Protein AF-A0A158QZB9-F1 (afdb_monomer_lite)

Sequence (351 aa):
MTVSYNLDISSVSVFVFMKLLFRWRGSIWKLIMNELLVWLCGYYVFGFYTVAVARNIREIRELPSFDSSLRSVDTGVTRVRMTVSYNSAVSSVSTFTFFRLLLRWRGSIWKSISGELLLWLVCYYIVFVVYRFALSAEQQQTFEAIAHYCDGRLVYIPLTFMLGFFVSIIVDRWRDTFKNMGWIENFLQILAFRDISMRVRRRFPTMETLVVAGFLNENELKHLEDISLSYNKYWVPLQWALSICVKALEKKYFEMPYAMICVQNEIKAFRTNMAQLCNYDWVPVPIAYPQVVFLAVRAYFVICLVSRQYLLKNQVNDHSDVSSLLIRYLFICHLFLYLMGTMIDLYIWRC

pLDDT: mean 71.07, std 19.77, range [26.53, 93.38]

Organism: Nippostrongylus brasiliensis (NCBI:txid27835)

Secondary structure (DSSP, 8-state):
----TTSSTT---HHHHHHHHT-STT-HHHHHHHHHHHHHHHHHHHHHHHHHHHHHHHHGGGPPPPP---------------S---HHHHSS--HHHHHHHHT--TT-HHHHHHHHHHHHHHHHHHHHHIIIIIS-HHHHHHHHHHHHHHHHHHTT--HHHHHHHHHHHHHHHHHHHHHHS----SHHHHHHHHHH-HHHHHHS-SHHHHHHTTSS-HHHHHHHHHS--SS--TTHHHHHHHHHHHHHHHTT-SSSHHHHHHHHHHHHHHHHHHHHHHHHHHSPSPTHHHHHHHHHHHHHHHHHHHHTS--GGGGGS-S-HHHHHHHHHHHHHHHHHHHHHHHHHHHGGG-

Foldseek 3Di:
DDDDPPPPVPDPDPVVVVVVQPDPVPHPVVVVVVVVVCVVVVVVVVVVVVVVVVVVVVVVVDDDDDDDDDDDPPPVPPPPPPDDDCCVLVVDPDPVSVVVVQPDDPLHLCVQCVVVVVVLVVLLVVLQCCLPPVDDPVRNVVLQVLLQVLVVCLVVLPLVVLLVVVLVVLVVLVVLLVVLLDPDPAVLSLLLCCVQPPVSCVCCVDPVSCCVVVRAPPVRVVVQVVPPDPDRPSCVVLVVVLVVLVVCVVVVVDVDPVVSVVVNVVSVSNVVSSVVNVVCRVDDDPPVSLVVSVVSVVVSSVSCSRNLHDGPVVVVPDPPVPVVVVVSVVVVVVVSSVSVSSVRSSVSVVD

Radius of gyration: 30.56 Å; chains: 1; bounding box: 68×67×78 Å

Structure (mmCIF, N/CA/C/O backbone):
data_AF-A0A158QZB9-F1
#
_entry.id   AF-A0A158QZB9-F1
#
loop_
_atom_site.group_PDB
_atom_site.id
_atom_site.type_symbol
_atom_site.label_atom_id
_atom_site.label_alt_id
_atom_site.label_comp_id
_atom_site.label_asym_id
_atom_site.label_entity_id
_atom_site.label_seq_id
_atom_site.pdbx_PDB_ins_code
_atom_site.Cartn_x
_atom_site.Cartn_y
_atom_site.Cartn_z
_atom_site.occupancy
_atom_site.B_iso_or_equiv
_atom_site.auth_seq_id
_atom_site.auth_comp_id
_atom_site.auth_asym_id
_atom_site.auth_atom_id
_atom_site.pdbx_PDB_model_num
ATOM 1 N N . MET A 1 1 ? -24.264 46.430 -1.327 1.00 32.75 1 MET A N 1
ATOM 2 C CA . MET A 1 1 ? -23.717 47.030 -0.091 1.00 32.75 1 MET A CA 1
ATOM 3 C C . MET A 1 1 ? -22.922 45.972 0.652 1.00 32.75 1 MET A C 1
ATOM 5 O O . MET A 1 1 ? -23.489 45.159 1.369 1.00 32.75 1 MET A O 1
ATOM 9 N N . THR A 1 2 ? -21.621 45.922 0.402 1.00 26.53 2 THR A N 1
ATOM 10 C CA . THR A 1 2 ? -20.664 45.093 1.138 1.00 26.53 2 THR A CA 1
ATOM 11 C C . THR A 1 2 ? -20.360 45.775 2.467 1.00 26.53 2 THR A C 1
ATOM 13 O O . THR A 1 2 ? -19.762 46.846 2.488 1.00 26.53 2 THR A O 1
ATOM 16 N N . VAL A 1 3 ? -20.825 45.185 3.567 1.00 35.44 3 VAL A N 1
ATOM 17 C CA . VAL A 1 3 ? -20.477 45.620 4.924 1.00 35.44 3 VAL A CA 1
ATOM 18 C C . VAL A 1 3 ? -19.061 45.123 5.215 1.00 35.44 3 VAL A C 1
ATOM 20 O O . VAL A 1 3 ? -18.806 43.920 5.187 1.00 35.44 3 VAL A O 1
ATOM 23 N N . SER A 1 4 ? -18.130 46.052 5.424 1.00 33.94 4 SER A N 1
ATOM 24 C CA . SER A 1 4 ? -16.728 45.765 5.733 1.00 33.94 4 SER A CA 1
ATOM 25 C C . SER A 1 4 ? -16.585 45.234 7.162 1.00 33.94 4 SER A C 1
ATOM 27 O O . SER A 1 4 ? -16.796 45.966 8.121 1.00 33.94 4 SER A O 1
ATOM 29 N N . TYR A 1 5 ? -16.171 43.972 7.300 1.00 42.94 5 TYR A N 1
ATOM 30 C CA . TYR A 1 5 ? -15.929 43.272 8.575 1.00 42.94 5 TYR A CA 1
ATOM 31 C C . TYR A 1 5 ? -14.591 43.628 9.250 1.00 42.94 5 TYR A C 1
ATOM 33 O O . TYR A 1 5 ? -14.221 43.033 10.258 1.00 42.94 5 TYR A O 1
ATOM 41 N N . ASN A 1 6 ? -13.838 44.581 8.699 1.00 38.84 6 ASN A N 1
ATOM 42 C CA . ASN A 1 6 ? -12.433 44.770 9.064 1.00 38.84 6 ASN A CA 1
ATOM 43 C C . ASN A 1 6 ? -12.194 45.551 10.365 1.00 38.84 6 ASN A C 1
ATOM 45 O O . ASN A 1 6 ? -11.062 45.563 10.835 1.00 38.84 6 ASN A O 1
ATOM 49 N N . LEU A 1 7 ? -13.208 46.186 10.964 1.00 44.66 7 LEU A N 1
ATOM 50 C CA . LEU A 1 7 ? -12.998 47.057 12.132 1.00 44.66 7 LEU A CA 1
ATOM 51 C C . LEU A 1 7 ? -13.301 46.406 13.493 1.00 44.66 7 LEU A C 1
ATOM 53 O O . LEU A 1 7 ? -12.708 46.822 14.484 1.00 44.66 7 LEU A O 1
ATOM 57 N N . ASP A 1 8 ? -14.091 45.328 13.544 1.00 39.41 8 ASP A N 1
ATOM 58 C CA . ASP A 1 8 ? -14.476 44.682 14.816 1.00 39.41 8 ASP A CA 1
ATOM 59 C C . ASP A 1 8 ? -13.587 43.487 15.218 1.00 39.41 8 ASP A C 1
ATOM 61 O O . ASP A 1 8 ? -13.701 42.973 16.330 1.00 39.41 8 ASP A O 1
ATOM 65 N N . ILE A 1 9 ? -12.660 43.053 14.354 1.00 46.03 9 ILE A N 1
ATOM 66 C CA . ILE A 1 9 ? -11.734 41.932 14.635 1.00 46.03 9 ILE A CA 1
ATOM 67 C C . ILE A 1 9 ? -10.539 42.377 15.508 1.00 46.03 9 ILE A C 1
ATOM 69 O O . ILE A 1 9 ? -9.770 41.551 15.992 1.00 46.03 9 ILE A O 1
ATOM 73 N N . SER A 1 10 ? -10.392 43.677 15.781 1.00 42.94 10 SER A N 1
ATOM 74 C CA . SER A 1 10 ? -9.252 44.207 16.543 1.00 42.94 10 SER A CA 1
ATOM 75 C C . SER A 1 10 ? -9.351 44.009 18.062 1.00 42.94 10 SER A C 1
ATOM 77 O O . SER A 1 10 ? -8.343 44.156 18.752 1.00 42.94 10 SER A O 1
ATOM 79 N N . SER A 1 11 ? -10.515 43.623 18.602 1.00 42.59 11 SER A N 1
ATOM 80 C CA . SER A 1 11 ? -10.659 43.315 20.031 1.00 42.59 11 SER A CA 1
ATOM 81 C C . SER A 1 11 ? -10.846 41.812 20.252 1.00 42.59 11 SER A C 1
ATOM 83 O O . SER A 1 11 ? -11.927 41.248 20.085 1.00 42.59 11 SER A O 1
ATOM 85 N N . VAL A 1 12 ? -9.754 41.137 20.621 1.00 48.28 12 VAL A N 1
ATOM 86 C CA . VAL A 1 12 ? -9.730 39.714 20.993 1.00 48.28 12 VAL A CA 1
ATOM 87 C C . VAL A 1 12 ? -10.430 39.545 22.345 1.00 48.28 12 VAL A C 1
ATOM 89 O O . VAL A 1 12 ? -9.805 39.452 23.397 1.00 48.28 12 VAL A O 1
ATOM 92 N N . SER A 1 13 ? -11.759 39.552 22.325 1.00 49.41 13 SER A N 1
ATOM 93 C CA . SER A 1 13 ? -12.608 39.293 23.484 1.00 49.41 13 SER A CA 1
ATOM 94 C C . SER A 1 13 ? -13.512 38.099 23.188 1.00 49.41 13 SER A C 1
ATOM 96 O O . SER A 1 13 ? -14.351 38.135 22.285 1.00 49.41 13 SER A O 1
ATOM 98 N N . VAL A 1 14 ? -13.364 37.035 23.985 1.00 51.38 14 VAL A N 1
ATOM 99 C CA . VAL A 1 14 ? -14.163 35.791 23.922 1.00 51.38 14 VAL A CA 1
ATOM 100 C C . VAL A 1 14 ? -15.672 36.080 23.983 1.00 51.38 14 VAL A C 1
ATOM 102 O O . VAL A 1 14 ? -16.481 35.365 23.388 1.00 51.38 14 VAL A O 1
ATOM 105 N N . PHE A 1 15 ? -16.059 37.184 24.627 1.00 55.50 15 PHE A N 1
ATOM 106 C CA . PHE A 1 15 ? -17.448 37.622 24.732 1.00 55.50 15 PHE A CA 1
ATOM 107 C C . PHE A 1 15 ? -18.056 38.072 23.394 1.00 55.50 15 PHE A C 1
ATOM 109 O O . PHE A 1 15 ? -19.250 37.866 23.180 1.00 55.50 15 PHE A O 1
ATOM 116 N N . VAL A 1 16 ? -17.268 38.629 22.467 1.00 56.50 16 VAL A N 1
ATOM 117 C CA . VAL A 1 16 ? -17.756 39.048 21.136 1.00 56.50 16 VAL A CA 1
ATOM 118 C C . VAL A 1 16 ? -18.017 37.826 20.246 1.00 56.50 16 VAL A C 1
ATOM 120 O O . VAL A 1 16 ? -19.038 37.766 19.558 1.00 56.50 16 VAL A O 1
ATOM 123 N N . PHE A 1 17 ? -17.165 36.800 20.343 1.00 49.84 17 PHE A N 1
ATOM 124 C CA . PHE A 1 17 ? -17.326 35.524 19.636 1.00 49.84 17 PHE A CA 1
ATOM 125 C C . PHE A 1 17 ? -18.563 34.739 20.116 1.00 49.84 17 PHE A C 1
ATOM 127 O O . PHE A 1 17 ? -19.355 34.256 19.304 1.00 49.84 17 PHE A O 1
ATOM 134 N N . MET A 1 18 ? -18.802 34.699 21.432 1.00 51.12 18 MET A N 1
ATOM 135 C CA . MET A 1 18 ? -20.011 34.107 22.029 1.00 51.12 18 MET A CA 1
ATOM 136 C C . MET A 1 18 ? -21.302 34.826 21.596 1.00 51.12 18 MET A C 1
ATOM 138 O O . MET A 1 18 ? -22.311 34.181 21.305 1.00 51.12 18 MET A O 1
ATOM 142 N N . LYS A 1 19 ? -21.271 36.159 21.474 1.00 50.62 19 LYS A N 1
ATOM 143 C CA . LYS A 1 19 ? -22.426 36.969 21.040 1.00 50.62 19 LYS A CA 1
ATOM 144 C C . LYS A 1 19 ? -22.770 36.773 19.555 1.00 50.62 19 LYS A C 1
ATOM 146 O O . LYS A 1 19 ? -23.936 36.901 19.177 1.00 50.62 19 LYS A O 1
ATOM 151 N N . LEU A 1 20 ? -21.779 36.435 18.724 1.00 49.44 20 LEU A N 1
ATOM 152 C CA . LEU A 1 20 ? -21.955 36.062 17.313 1.00 49.44 20 LEU A CA 1
ATOM 153 C C . LEU A 1 20 ? -22.586 34.668 17.152 1.00 49.44 20 LEU A C 1
ATOM 155 O O . LEU A 1 20 ? -23.459 34.496 16.303 1.00 49.44 20 LEU A O 1
ATOM 159 N N . LEU A 1 21 ? -22.217 33.704 18.003 1.00 47.12 21 LEU A N 1
ATOM 160 C CA . LEU A 1 21 ? -22.767 32.338 18.002 1.00 47.12 21 LEU A CA 1
ATOM 161 C C . LEU A 1 21 ? -24.255 32.269 18.404 1.00 47.12 21 LEU A C 1
ATOM 163 O O . LEU A 1 21 ? -24.983 31.411 17.903 1.00 47.12 21 LEU A O 1
ATOM 167 N N . PHE A 1 22 ? -24.731 33.191 19.250 1.00 44.66 22 PHE A N 1
ATOM 168 C CA . PHE A 1 22 ? -26.105 33.199 19.781 1.00 44.66 22 PHE A CA 1
ATOM 169 C C . PHE A 1 22 ? -27.103 34.121 19.047 1.00 44.66 22 PHE A C 1
ATOM 171 O O . PHE A 1 22 ? -28.251 34.262 19.475 1.00 44.66 22 PHE A O 1
ATOM 178 N N . ARG A 1 23 ? -26.732 34.750 17.921 1.00 46.78 23 ARG A N 1
ATOM 179 C CA . ARG A 1 23 ? -27.631 35.672 17.197 1.00 46.78 23 ARG A CA 1
ATOM 180 C C . ARG A 1 23 ? -28.598 34.900 16.274 1.00 46.78 23 ARG A C 1
ATOM 182 O O . ARG A 1 23 ? -28.206 34.350 15.250 1.00 46.78 23 ARG A O 1
ATOM 189 N N . TRP A 1 24 ? -29.884 34.853 16.644 1.00 45.06 24 TRP A N 1
ATOM 190 C CA . TRP A 1 24 ? -30.902 33.955 16.054 1.00 45.06 24 TRP A CA 1
ATOM 191 C C . TRP A 1 24 ? -31.369 34.319 14.625 1.00 45.06 24 TRP A C 1
ATOM 193 O O . TRP A 1 24 ? -31.834 33.457 13.879 1.00 45.06 24 TRP A O 1
ATOM 203 N N . ARG A 1 25 ? -31.202 35.571 14.173 1.00 35.00 25 ARG A N 1
ATOM 204 C CA . ARG A 1 25 ? -31.462 35.955 12.770 1.00 35.00 25 ARG A CA 1
ATOM 205 C C . ARG A 1 25 ? -30.203 35.741 11.924 1.00 35.00 25 ARG A C 1
ATOM 207 O O . ARG A 1 25 ? -29.329 36.598 11.902 1.00 35.00 25 ARG A O 1
ATOM 214 N N . GLY A 1 26 ? -30.147 34.594 11.242 1.00 48.22 26 GLY A N 1
ATOM 215 C CA . GLY A 1 26 ? -29.021 34.171 10.391 1.00 48.22 26 GLY A CA 1
ATOM 216 C C . GLY A 1 26 ? -28.154 33.052 10.984 1.00 48.22 26 GLY A C 1
ATOM 217 O O . GLY A 1 26 ? -27.012 32.883 10.578 1.00 48.22 26 GLY A O 1
ATOM 218 N N . SER A 1 27 ? -28.677 32.309 11.963 1.00 42.25 27 SER A N 1
ATOM 219 C CA . SER A 1 27 ? -27.910 31.327 12.730 1.00 42.25 27 SER A CA 1
ATOM 220 C C . SER A 1 27 ? -27.568 30.048 11.945 1.00 42.25 27 SER A C 1
ATOM 222 O O . SER A 1 27 ? -28.441 29.431 11.330 1.00 42.25 27 SER A O 1
ATOM 224 N N . ILE A 1 28 ? -26.309 29.608 12.074 1.00 46.38 28 ILE A N 1
ATOM 225 C CA . ILE A 1 28 ? -25.751 28.306 11.651 1.00 46.38 28 ILE A CA 1
ATOM 226 C C . ILE A 1 28 ? -26.637 27.117 12.067 1.00 46.38 28 ILE A C 1
ATOM 228 O O . ILE A 1 28 ? -26.731 26.130 11.340 1.00 46.38 28 ILE A O 1
ATOM 232 N N . TRP A 1 29 ? -27.368 27.235 13.179 1.00 45.44 29 TRP A N 1
ATOM 233 C CA . TRP A 1 29 ? -28.291 26.205 13.659 1.00 45.44 29 TRP A CA 1
ATOM 234 C C . TRP A 1 29 ? -29.454 25.925 12.699 1.00 45.44 29 TRP A C 1
ATOM 236 O O . TRP A 1 29 ? -29.907 24.787 12.606 1.00 45.44 29 TRP A O 1
ATOM 246 N N . LYS A 1 30 ? -29.901 26.919 11.920 1.00 44.47 30 LYS A N 1
ATOM 247 C CA . LYS A 1 30 ? -30.947 26.721 10.902 1.00 44.47 30 LYS A CA 1
ATOM 248 C C . LYS A 1 30 ? -30.431 25.921 9.698 1.00 44.47 30 LYS A C 1
ATOM 250 O O . LYS A 1 30 ? -31.203 25.208 9.065 1.00 44.47 30 LYS A O 1
ATOM 255 N N . LEU A 1 31 ? -29.129 26.015 9.414 1.00 47.94 31 LEU A N 1
ATOM 256 C CA . LEU A 1 31 ? -28.455 25.234 8.377 1.00 47.94 31 LEU A CA 1
ATOM 257 C C . LEU A 1 31 ? -28.255 23.784 8.845 1.00 47.94 31 LEU A C 1
ATOM 259 O O . LEU A 1 31 ? -28.630 22.859 8.138 1.00 47.94 31 LEU A O 1
ATOM 263 N N . ILE A 1 32 ? -27.771 23.593 10.077 1.00 51.94 32 ILE A N 1
ATOM 264 C CA . ILE A 1 32 ? -27.539 22.264 10.669 1.00 51.94 32 ILE A CA 1
ATOM 265 C C . ILE A 1 32 ? -28.849 21.477 10.820 1.00 51.94 32 ILE A C 1
ATOM 267 O O . ILE A 1 32 ? -28.885 20.290 10.512 1.00 51.94 32 ILE A O 1
ATOM 271 N N . MET A 1 33 ? -29.943 22.126 11.235 1.00 52.78 33 MET A N 1
ATOM 272 C CA . MET A 1 33 ? -31.240 21.452 11.379 1.00 52.78 33 MET A CA 1
ATOM 273 C C . MET A 1 33 ? -31.854 21.045 10.034 1.00 52.78 33 MET A C 1
ATOM 275 O O . MET A 1 33 ? -32.453 19.976 9.949 1.00 52.78 33 MET A O 1
ATOM 279 N N . ASN A 1 34 ? -31.667 21.840 8.975 1.00 46.28 34 ASN A N 1
ATOM 280 C CA . ASN A 1 34 ? -32.095 21.455 7.627 1.00 46.28 34 ASN A CA 1
ATOM 281 C C . ASN A 1 34 ? -31.235 20.312 7.058 1.00 46.28 34 ASN A C 1
ATOM 283 O O . ASN A 1 34 ? -31.773 19.405 6.429 1.00 46.28 34 ASN A O 1
ATOM 287 N N . GLU A 1 35 ? -29.927 20.307 7.322 1.00 52.56 35 GLU A N 1
ATOM 288 C CA . GLU A 1 35 ? -28.999 19.243 6.903 1.00 52.56 35 GLU A CA 1
ATOM 289 C C . GLU A 1 35 ? -29.297 17.903 7.603 1.00 52.56 35 GLU A C 1
ATOM 291 O O . GLU A 1 35 ? -29.266 16.852 6.966 1.00 52.56 35 GLU A O 1
ATOM 296 N N . LEU A 1 36 ? -29.672 17.922 8.888 1.00 52.31 36 LEU A N 1
ATOM 297 C CA . LEU A 1 36 ? -30.006 16.712 9.654 1.00 52.31 36 LEU A CA 1
ATOM 298 C C . LEU A 1 36 ? -31.322 16.066 9.178 1.00 52.31 36 LEU A C 1
ATOM 300 O O . LEU A 1 36 ? -31.450 14.842 9.140 1.00 52.31 36 LEU A O 1
ATOM 304 N N . LEU A 1 37 ? -32.274 16.895 8.744 1.00 51.25 37 LEU A N 1
ATOM 305 C CA . LEU A 1 37 ? -33.551 16.466 8.168 1.00 51.25 37 LEU A CA 1
ATOM 306 C C . LEU A 1 37 ? -33.367 15.890 6.754 1.00 51.25 37 LEU A C 1
ATOM 308 O O . LEU A 1 37 ? -33.941 14.850 6.435 1.00 51.25 37 LEU A O 1
ATOM 312 N N . VAL A 1 38 ? -32.490 16.491 5.939 1.00 56.38 38 VAL A N 1
ATOM 313 C CA . VAL A 1 38 ? -32.072 15.938 4.636 1.00 56.38 38 VAL A CA 1
ATOM 314 C C . VAL A 1 38 ? -31.342 14.604 4.810 1.00 56.38 38 VAL A C 1
ATOM 316 O O . VAL A 1 38 ? -31.539 13.700 4.000 1.00 56.38 38 VAL A O 1
ATOM 319 N N . TRP A 1 39 ? -30.562 14.433 5.880 1.00 47.03 39 TRP A N 1
ATOM 320 C CA . TRP A 1 39 ? -29.879 13.172 6.182 1.00 47.03 39 TRP A CA 1
ATOM 321 C C . TRP A 1 39 ? -30.859 12.045 6.548 1.00 47.03 39 TRP A C 1
ATOM 323 O O . TRP A 1 39 ? -30.747 10.934 6.028 1.00 47.03 39 TRP A O 1
ATOM 333 N N . LEU A 1 40 ? -31.870 12.339 7.374 1.00 47.66 40 LEU A N 1
ATOM 334 C CA . LEU A 1 40 ? -32.916 11.377 7.752 1.00 47.66 40 LEU A CA 1
ATOM 335 C C . LEU A 1 40 ? -33.829 11.011 6.569 1.00 47.66 40 LEU A C 1
ATOM 337 O O . LEU A 1 40 ? -34.112 9.832 6.349 1.00 47.66 40 LEU A O 1
ATOM 341 N N . CYS A 1 41 ? -34.235 11.994 5.761 1.00 49.28 41 CYS A N 1
ATOM 342 C CA . CYS A 1 41 ? -35.022 11.752 4.550 1.00 49.28 41 CYS A CA 1
ATOM 343 C C . CYS A 1 41 ? -34.199 11.039 3.463 1.00 49.28 41 CYS A C 1
ATOM 345 O O . CYS A 1 41 ? -34.708 10.143 2.791 1.00 49.28 41 CYS A O 1
ATOM 347 N N . GLY A 1 42 ? -32.917 11.381 3.319 1.00 51.38 42 GLY A N 1
ATOM 348 C CA . GLY A 1 42 ? -31.998 10.764 2.366 1.00 51.38 42 GLY A CA 1
ATOM 349 C C . GLY A 1 42 ? -31.746 9.289 2.662 1.00 51.38 42 GLY A C 1
ATOM 350 O O . GLY A 1 42 ? -31.750 8.484 1.736 1.00 51.38 42 GLY A O 1
ATOM 351 N N . TYR A 1 43 ? -31.615 8.908 3.935 1.00 54.00 43 TYR A N 1
ATOM 352 C CA . TYR A 1 43 ? -31.448 7.506 4.334 1.00 54.00 43 TYR A CA 1
ATOM 353 C C . TYR A 1 43 ? -32.677 6.651 3.971 1.00 54.00 43 TYR A C 1
ATOM 355 O O . TYR A 1 43 ? -32.540 5.554 3.425 1.00 54.00 43 TYR A O 1
ATOM 363 N N . TYR A 1 44 ? -33.883 7.194 4.174 1.00 48.06 44 TYR A N 1
ATOM 364 C CA . TYR A 1 44 ? -35.142 6.540 3.794 1.00 48.06 44 TYR A CA 1
ATOM 365 C C . TYR A 1 44 ? -35.317 6.429 2.267 1.00 48.06 44 TYR A C 1
ATOM 367 O O . TYR A 1 44 ? -35.749 5.393 1.759 1.00 48.06 44 TYR A O 1
ATOM 375 N N . VAL A 1 45 ? -34.922 7.461 1.513 1.00 50.41 45 VAL A N 1
ATOM 376 C CA . VAL A 1 45 ? -34.993 7.475 0.039 1.00 50.41 45 VAL A CA 1
ATOM 377 C C . VAL A 1 45 ? -33.925 6.569 -0.595 1.00 50.41 45 VAL A C 1
ATOM 379 O O . VAL A 1 45 ? -34.202 5.905 -1.595 1.00 50.41 45 VAL A O 1
ATOM 382 N N . PHE A 1 46 ? -32.731 6.463 -0.003 1.00 44.72 46 PHE A N 1
ATOM 383 C CA . PHE A 1 46 ? -31.651 5.590 -0.486 1.00 44.72 46 PHE A CA 1
ATOM 384 C C . PHE A 1 46 ? -31.966 4.099 -0.264 1.00 44.72 46 PHE A C 1
ATOM 386 O O . PHE A 1 46 ? -31.647 3.261 -1.115 1.00 44.72 46 PHE A O 1
ATOM 393 N N . GLY A 1 47 ? -32.677 3.768 0.820 1.00 48.94 47 GLY A N 1
ATOM 394 C CA . GLY A 1 47 ? -33.237 2.430 1.038 1.00 48.94 47 GLY A CA 1
ATOM 395 C C . GLY A 1 47 ? -34.244 2.018 -0.045 1.00 48.94 47 GLY A C 1
ATOM 396 O O . GLY A 1 47 ? -34.227 0.881 -0.506 1.00 48.94 47 GLY A O 1
ATOM 397 N N . PHE A 1 48 ? -35.061 2.953 -0.539 1.00 45.38 48 PHE A N 1
ATOM 398 C CA . PHE A 1 48 ? -36.015 2.682 -1.622 1.00 45.38 48 PHE A CA 1
ATOM 399 C C . PHE A 1 48 ? -35.352 2.635 -3.011 1.00 45.38 48 PHE A C 1
ATOM 401 O O . PHE A 1 48 ? -35.687 1.779 -3.833 1.00 45.38 48 PHE A O 1
ATOM 408 N N . TYR A 1 49 ? -34.370 3.505 -3.273 1.00 42.84 49 TYR A N 1
ATOM 409 C CA . TYR A 1 49 ? -33.653 3.547 -4.555 1.00 42.84 49 TYR A CA 1
ATOM 410 C C . TYR A 1 49 ? -3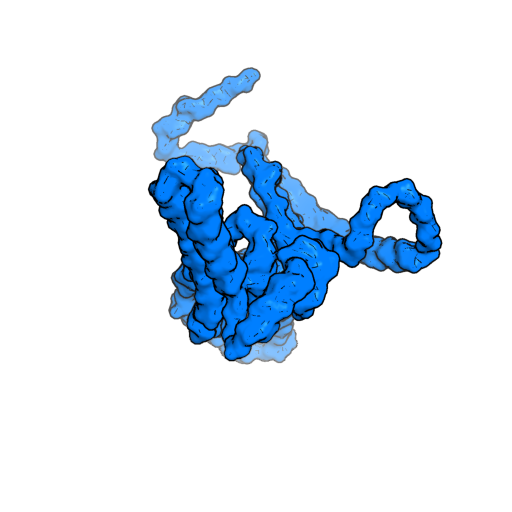2.788 2.307 -4.800 1.00 42.84 49 TYR A C 1
ATOM 412 O O . TYR A 1 49 ? -32.699 1.831 -5.931 1.00 42.84 49 TYR A O 1
ATOM 420 N N . THR A 1 50 ? -32.179 1.742 -3.757 1.00 49.16 50 THR A N 1
ATOM 421 C CA . THR A 1 50 ? -31.381 0.509 -3.877 1.00 49.16 50 THR A CA 1
ATOM 422 C C . THR A 1 50 ? -32.246 -0.707 -4.230 1.00 49.16 50 THR A C 1
ATOM 424 O O . THR A 1 50 ? -31.837 -1.523 -5.058 1.00 49.16 50 THR A O 1
ATOM 427 N N . VAL A 1 51 ? -33.476 -0.784 -3.709 1.00 49.19 51 VAL A N 1
ATOM 428 C CA . VAL A 1 51 ? -34.453 -1.831 -4.063 1.00 49.19 51 VAL A CA 1
ATOM 429 C C . VAL A 1 51 ? -35.035 -1.620 -5.471 1.00 49.19 51 VAL A C 1
ATOM 431 O O . VAL A 1 51 ? -35.203 -2.586 -6.217 1.00 49.19 51 VAL A O 1
ATOM 434 N N . ALA A 1 52 ? -35.281 -0.372 -5.885 1.00 42.00 52 ALA A N 1
ATOM 435 C CA . ALA A 1 52 ? -35.790 -0.049 -7.223 1.00 42.00 52 ALA A CA 1
ATOM 436 C C . ALA A 1 52 ? -34.753 -0.296 -8.340 1.00 42.00 52 ALA A C 1
ATOM 438 O O . ALA A 1 52 ? -35.080 -0.867 -9.381 1.00 42.00 52 ALA A O 1
ATOM 439 N N . VAL A 1 53 ? -33.482 0.051 -8.109 1.00 45.34 53 VAL A N 1
ATOM 440 C CA . VAL A 1 53 ? -32.385 -0.197 -9.064 1.00 45.34 53 VAL A CA 1
ATOM 441 C C . VAL A 1 53 ? -32.094 -1.697 -9.202 1.00 45.34 53 VAL A C 1
ATOM 443 O O . VAL A 1 53 ? -31.833 -2.168 -10.308 1.00 45.34 53 VAL A O 1
ATOM 446 N N . ALA A 1 54 ? -32.221 -2.477 -8.122 1.00 48.19 54 ALA A N 1
ATOM 447 C CA . ALA A 1 54 ? -32.108 -3.937 -8.185 1.00 48.19 54 ALA A CA 1
ATOM 448 C C . ALA A 1 54 ? -33.220 -4.592 -9.033 1.00 48.19 54 ALA A C 1
ATOM 450 O O . ALA A 1 54 ? -32.984 -5.630 -9.653 1.00 48.19 54 ALA A O 1
ATOM 451 N N . ARG A 1 55 ? -34.410 -3.973 -9.102 1.00 38.53 55 ARG A N 1
ATOM 452 C CA . ARG A 1 55 ? -35.516 -4.401 -9.975 1.00 38.53 55 ARG A CA 1
ATOM 453 C C . ARG A 1 55 ? -35.265 -4.044 -11.447 1.00 38.53 55 ARG A C 1
ATOM 455 O O . ARG A 1 55 ? -35.361 -4.933 -12.287 1.00 38.53 55 ARG A O 1
ATOM 462 N N . ASN A 1 56 ? -34.826 -2.818 -11.747 1.00 39.47 56 ASN A N 1
ATOM 463 C CA . ASN A 1 56 ? -34.524 -2.384 -13.125 1.00 39.47 56 ASN A CA 1
ATOM 464 C C . ASN A 1 56 ? -33.348 -3.138 -13.773 1.00 39.47 56 ASN A C 1
ATOM 466 O O . ASN A 1 56 ? -33.324 -3.326 -14.985 1.00 39.47 56 ASN A O 1
ATOM 470 N N . ILE A 1 57 ? -32.375 -3.613 -12.988 1.00 45.19 57 ILE A N 1
ATOM 471 C CA . ILE A 1 57 ? -31.253 -4.410 -13.518 1.00 45.19 57 ILE A CA 1
ATOM 472 C C . ILE A 1 57 ? -31.707 -5.806 -13.990 1.00 45.19 57 ILE A C 1
ATOM 474 O O . ILE A 1 57 ? -31.054 -6.386 -14.857 1.00 45.19 57 ILE A O 1
ATOM 478 N N . ARG A 1 58 ? -32.828 -6.347 -13.481 1.00 41.03 58 ARG A N 1
ATOM 479 C CA . ARG A 1 58 ? -33.392 -7.607 -14.002 1.00 41.03 58 ARG A CA 1
ATOM 480 C C . ARG A 1 58 ? -34.069 -7.431 -15.362 1.00 41.03 58 ARG A C 1
ATOM 482 O O . ARG A 1 58 ? -33.936 -8.326 -16.185 1.00 41.03 58 ARG A O 1
ATOM 489 N N . GLU A 1 59 ? -34.712 -6.293 -15.624 1.00 40.22 59 GLU A N 1
ATOM 490 C CA . GLU A 1 59 ? -35.401 -6.031 -16.902 1.00 40.22 59 GLU A CA 1
ATOM 491 C C . GLU A 1 59 ? -34.437 -5.714 -18.059 1.00 40.22 59 GLU A C 1
ATOM 493 O O . GLU A 1 59 ? -34.709 -6.056 -19.205 1.00 40.22 59 GLU A O 1
ATOM 498 N N . ILE A 1 60 ? -33.253 -5.157 -17.778 1.00 41.09 60 ILE A N 1
ATOM 499 C CA . ILE A 1 60 ? -32.235 -4.866 -18.810 1.00 41.09 60 ILE A CA 1
ATOM 500 C C . ILE A 1 60 ? -31.561 -6.150 -19.347 1.00 41.09 60 ILE A C 1
ATOM 502 O O . ILE A 1 60 ? -30.880 -6.113 -20.371 1.00 41.09 60 ILE A O 1
ATOM 506 N N . ARG A 1 61 ? -31.757 -7.311 -18.703 1.00 42.03 61 ARG A N 1
ATOM 507 C CA . ARG A 1 61 ? -31.154 -8.583 -19.138 1.00 42.03 61 ARG A CA 1
ATOM 508 C C . ARG A 1 61 ? -31.861 -9.230 -20.343 1.00 42.03 61 ARG A C 1
ATOM 510 O O . ARG A 1 61 ? -31.321 -10.199 -20.866 1.00 42.03 61 ARG A O 1
ATOM 517 N N . GLU A 1 62 ? -33.007 -8.711 -20.799 1.00 39.66 62 GLU A N 1
ATOM 518 C CA . GLU A 1 62 ? -33.847 -9.382 -21.814 1.00 39.66 62 GLU A CA 1
ATOM 519 C C . GLU A 1 62 ? -34.134 -8.599 -23.116 1.00 39.66 62 GLU A C 1
ATOM 521 O O . GLU A 1 62 ? -35.025 -8.990 -23.864 1.00 39.66 62 GLU A O 1
ATOM 526 N N . LEU A 1 63 ? -33.385 -7.546 -23.472 1.00 33.97 63 LEU A N 1
ATOM 527 C CA . LEU A 1 63 ? -33.598 -6.851 -24.760 1.00 33.97 63 LEU A CA 1
ATOM 528 C C . LEU A 1 63 ? -32.553 -7.215 -25.837 1.00 33.97 63 LEU A C 1
ATOM 530 O O . LEU A 1 63 ? -31.358 -7.255 -25.535 1.00 33.97 63 LEU A O 1
ATOM 534 N N . PRO A 1 64 ? -32.978 -7.469 -27.096 1.00 35.84 64 PRO A N 1
ATOM 535 C CA . PRO A 1 64 ? -32.091 -7.903 -28.168 1.00 35.84 64 PRO A CA 1
ATOM 536 C C . PRO A 1 64 ? -31.236 -6.749 -28.714 1.00 35.84 64 PRO A C 1
ATOM 538 O O . PRO A 1 64 ? -31.654 -5.594 -28.771 1.00 35.84 64 PRO A O 1
ATOM 541 N N . SER A 1 65 ? -30.014 -7.100 -29.111 1.00 39.62 65 SER A N 1
ATOM 542 C CA . SER A 1 65 ? -28.928 -6.216 -29.541 1.00 39.62 65 SER A CA 1
ATOM 543 C C . SER A 1 65 ? -29.249 -5.412 -30.805 1.00 39.62 65 SER A C 1
ATOM 545 O O . SER A 1 65 ? -29.565 -5.997 -31.840 1.00 39.62 65 SER A O 1
ATOM 547 N N . PHE A 1 66 ? -29.072 -4.088 -30.738 1.00 29.69 66 PHE A N 1
ATOM 548 C CA . PHE A 1 66 ? -29.095 -3.193 -31.897 1.00 29.69 66 PHE A CA 1
ATOM 549 C C . PHE A 1 66 ? -27.663 -2.904 -32.371 1.00 29.69 66 PHE A C 1
ATOM 551 O O . PHE A 1 66 ? -26.817 -2.474 -31.586 1.00 29.69 66 PHE A O 1
ATOM 558 N N . ASP A 1 67 ? -27.415 -3.186 -33.649 1.00 39.91 67 ASP A N 1
ATOM 559 C CA . ASP A 1 67 ? -26.143 -3.023 -34.354 1.00 39.91 67 ASP A CA 1
ATOM 560 C C . ASP A 1 67 ? -25.933 -1.556 -34.770 1.00 39.91 67 ASP A C 1
ATOM 562 O O . ASP A 1 67 ? -26.860 -0.888 -35.234 1.00 39.91 67 ASP A O 1
ATOM 566 N N . SER A 1 68 ? -24.711 -1.043 -34.623 1.00 33.38 68 SER A N 1
ATOM 567 C CA . SER A 1 68 ? -24.327 0.239 -35.214 1.00 33.38 68 SER A CA 1
ATOM 568 C C . SER A 1 68 ? -22.838 0.255 -35.545 1.00 33.38 68 SER A C 1
ATOM 570 O O . SER A 1 68 ? -21.969 0.478 -34.700 1.00 33.38 68 SER A O 1
ATOM 572 N N . SER A 1 69 ? -22.585 0.043 -36.827 1.00 32.53 69 SER A N 1
ATOM 573 C CA . SER A 1 69 ? -21.328 0.173 -37.544 1.00 32.53 69 SER A CA 1
ATOM 574 C C . SER A 1 69 ? -20.625 1.520 -37.318 1.00 32.53 69 SER A C 1
ATOM 576 O O . SER A 1 69 ? -20.957 2.517 -37.956 1.00 32.53 69 SER A O 1
ATOM 578 N N . LEU A 1 70 ? -19.576 1.521 -36.497 1.00 35.00 70 LEU A N 1
ATOM 579 C CA . LEU A 1 70 ? -18.449 2.452 -36.582 1.00 35.00 70 LEU A CA 1
ATOM 580 C C . LEU A 1 70 ? -17.178 1.646 -36.300 1.00 35.00 70 LEU A C 1
ATOM 582 O O . LEU A 1 70 ? -16.976 1.146 -35.199 1.00 35.00 70 LEU A O 1
ATOM 586 N N . ARG A 1 71 ? -16.338 1.483 -37.329 1.00 34.78 71 ARG A N 1
ATOM 587 C CA . ARG A 1 71 ? -15.044 0.791 -37.257 1.00 34.78 71 ARG A CA 1
ATOM 588 C C . ARG A 1 71 ? -14.076 1.558 -36.346 1.00 34.78 71 ARG A C 1
ATOM 590 O O . ARG A 1 71 ? -13.225 2.300 -36.825 1.00 34.78 71 ARG A O 1
ATOM 597 N N . SER A 1 72 ? -14.165 1.343 -35.040 1.00 28.48 72 SER A N 1
ATOM 598 C CA . SER A 1 72 ? -12.977 1.244 -34.196 1.00 28.48 72 SER A CA 1
ATOM 599 C C . SER A 1 72 ? -12.551 -0.216 -34.201 1.00 28.48 72 SER A C 1
ATOM 601 O O . SER A 1 72 ? -13.386 -1.104 -34.050 1.00 28.48 72 SER A O 1
ATOM 603 N N . VAL A 1 73 ? -11.263 -0.482 -34.404 1.00 37.50 73 VAL A N 1
ATOM 604 C CA . VAL A 1 73 ? -10.696 -1.807 -34.144 1.00 37.50 73 VAL A CA 1
ATOM 605 C C . VAL A 1 73 ? -10.856 -2.064 -32.645 1.00 37.50 73 VAL A C 1
ATOM 607 O O . VAL A 1 73 ? -10.038 -1.634 -31.830 1.00 37.50 73 VAL A O 1
ATOM 610 N N . ASP A 1 74 ? -11.970 -2.698 -32.286 1.00 29.38 74 ASP A N 1
ATOM 611 C CA . ASP A 1 74 ? -12.261 -3.199 -30.952 1.00 29.38 74 ASP A CA 1
ATOM 612 C C . ASP A 1 74 ? -11.303 -4.358 -30.681 1.00 29.38 74 ASP A C 1
ATOM 614 O O . ASP A 1 74 ? -11.587 -5.533 -30.901 1.00 29.38 74 ASP A O 1
ATOM 618 N N . THR A 1 75 ? -10.123 -4.027 -30.162 1.00 37.12 75 THR A N 1
ATOM 619 C CA . THR A 1 75 ? -9.492 -4.957 -29.230 1.00 37.12 75 THR A CA 1
ATOM 620 C C . THR A 1 75 ? -10.447 -5.025 -28.044 1.00 37.12 75 THR A C 1
ATOM 622 O O . THR A 1 75 ? -10.640 -4.016 -27.369 1.00 37.12 75 THR A O 1
ATOM 625 N N . GLY A 1 76 ? -11.111 -6.170 -27.847 1.00 31.08 76 GLY A N 1
ATOM 626 C CA . GLY A 1 76 ? -12.129 -6.440 -26.817 1.00 31.08 76 GLY A CA 1
ATOM 627 C C . GLY A 1 76 ? -11.620 -6.352 -25.372 1.00 31.08 76 GLY A C 1
ATOM 628 O O . GLY A 1 76 ? -11.909 -7.197 -24.530 1.00 31.08 76 GLY A O 1
ATOM 629 N N . VAL A 1 77 ? -10.829 -5.330 -25.066 1.00 41.25 77 VAL A N 1
ATOM 630 C CA . VAL A 1 77 ? -10.366 -4.960 -23.746 1.00 41.25 77 VAL A CA 1
ATOM 631 C C . VAL A 1 77 ? -11.389 -3.971 -23.208 1.00 41.25 77 VAL A C 1
ATOM 633 O O . VAL A 1 77 ? -11.294 -2.764 -23.435 1.00 41.25 77 VAL A O 1
ATOM 636 N N . THR A 1 78 ? -12.375 -4.470 -22.460 1.00 32.28 78 THR A N 1
ATOM 637 C CA . THR A 1 78 ? -13.185 -3.619 -21.580 1.00 32.28 78 THR A CA 1
ATOM 638 C C . THR A 1 78 ? -12.244 -2.686 -20.825 1.00 32.28 78 THR A C 1
ATOM 640 O O . THR A 1 78 ? -11.393 -3.149 -20.061 1.00 32.28 78 THR A O 1
ATOM 643 N N . ARG A 1 79 ? -12.349 -1.373 -21.069 1.00 37.34 79 ARG A N 1
ATOM 644 C CA . ARG A 1 79 ? -11.474 -0.360 -20.468 1.00 37.34 79 ARG A CA 1
ATOM 645 C C . ARG A 1 79 ? -11.804 -0.253 -18.978 1.00 37.34 79 ARG A C 1
ATOM 647 O O . ARG A 1 79 ? -12.535 0.638 -18.541 1.00 37.34 79 ARG A O 1
ATOM 654 N N . VAL A 1 80 ? -11.277 -1.176 -18.178 1.00 43.41 80 VAL A N 1
ATOM 655 C CA . VAL A 1 80 ? -11.341 -1.095 -16.722 1.00 43.41 80 VAL A CA 1
ATOM 656 C C . VAL A 1 80 ? -10.497 0.113 -16.328 1.00 43.41 80 VAL A C 1
ATOM 658 O O . VAL A 1 80 ? -9.271 0.082 -16.351 1.00 43.41 80 VAL A O 1
ATOM 661 N N . ARG A 1 81 ? -11.157 1.236 -16.026 1.00 44.44 81 ARG A N 1
ATOM 662 C CA . ARG A 1 81 ? -10.502 2.412 -15.441 1.00 44.44 81 ARG A CA 1
ATOM 663 C C . ARG A 1 81 ? -10.067 2.040 -14.021 1.00 44.44 81 ARG A C 1
ATOM 665 O O . ARG A 1 81 ? -10.919 1.934 -13.137 1.00 44.44 81 ARG A O 1
ATOM 672 N N . MET A 1 82 ? -8.769 1.785 -13.856 1.00 49.19 82 MET A N 1
ATOM 673 C CA . MET A 1 82 ? -8.160 1.284 -12.616 1.00 49.19 82 MET A CA 1
ATOM 674 C C . MET A 1 82 ? -7.627 2.397 -11.713 1.00 49.19 82 MET A C 1
ATOM 676 O O . MET A 1 82 ? -7.619 2.235 -10.500 1.00 49.19 82 MET A O 1
ATOM 680 N N . THR A 1 83 ? -7.243 3.540 -12.280 1.00 55.66 83 THR A N 1
ATOM 681 C CA . THR A 1 83 ? -6.834 4.728 -11.528 1.00 55.66 83 THR A CA 1
ATOM 682 C C . THR A 1 83 ? -7.966 5.749 -11.507 1.00 55.66 83 THR A C 1
ATOM 684 O O . THR A 1 83 ? -8.624 6.025 -12.517 1.00 55.66 83 THR A O 1
ATOM 687 N N . VAL A 1 84 ? -8.238 6.295 -10.324 1.00 57.44 84 VAL A N 1
ATOM 688 C CA . VAL A 1 84 ? -9.300 7.280 -10.123 1.00 57.44 84 VAL A CA 1
ATOM 689 C C . VAL A 1 84 ? -8.678 8.669 -10.171 1.00 57.44 84 VAL A C 1
ATOM 691 O O . VAL A 1 84 ? -8.217 9.186 -9.164 1.00 57.44 84 VAL A O 1
ATOM 694 N N . SER A 1 85 ? -8.667 9.291 -11.352 1.00 67.75 85 SER A N 1
ATOM 695 C CA . SER A 1 85 ? -8.282 10.701 -11.455 1.00 67.75 85 SER A CA 1
ATOM 696 C C . SER A 1 85 ? -9.381 11.588 -10.857 1.00 67.75 85 S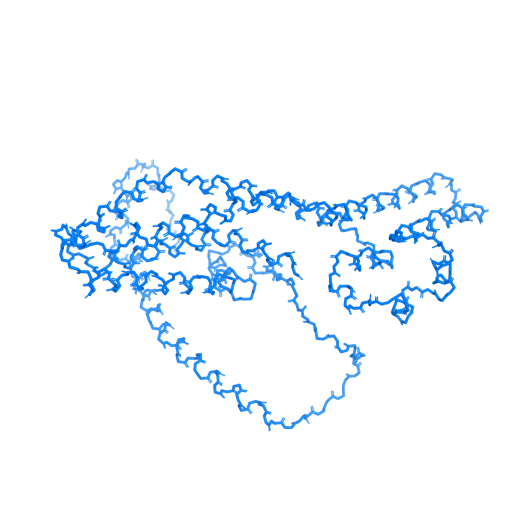ER A C 1
ATOM 698 O O . SER A 1 85 ? -10.572 11.440 -11.168 1.00 67.75 85 SER A O 1
ATOM 700 N N . TYR A 1 86 ? -8.984 12.492 -9.964 1.00 65.19 86 TYR A N 1
ATOM 701 C CA . TYR A 1 86 ? -9.845 13.521 -9.375 1.00 65.19 86 TYR A CA 1
ATOM 702 C C . TYR A 1 86 ? -9.256 14.931 -9.507 1.00 65.19 86 TYR A C 1
ATOM 704 O O . TYR A 1 86 ? -9.855 15.877 -9.008 1.00 65.19 86 TYR A O 1
ATOM 712 N N . ASN A 1 87 ? -8.142 15.096 -10.230 1.00 73.56 87 ASN A N 1
ATOM 713 C CA . ASN A 1 87 ? -7.443 16.379 -10.374 1.00 73.56 87 ASN A CA 1
ATOM 714 C C . ASN A 1 87 ? -8.371 17.495 -10.876 1.00 73.56 87 ASN A C 1
ATOM 716 O O . ASN A 1 87 ? -8.396 18.581 -10.310 1.00 73.56 87 ASN A O 1
ATOM 720 N N . SER A 1 88 ? -9.214 17.198 -11.870 1.00 69.12 88 SER A N 1
ATOM 721 C CA . SER A 1 88 ? -10.195 18.154 -12.404 1.00 69.12 88 SER A CA 1
ATOM 722 C C . SER A 1 88 ? -11.319 18.510 -11.424 1.00 69.12 88 SER A C 1
ATOM 724 O O . SER A 1 88 ? -11.977 19.524 -11.615 1.00 69.12 88 SER A O 1
ATOM 726 N N . ALA A 1 89 ? -11.583 17.685 -10.408 1.00 59.09 89 ALA A N 1
ATOM 727 C CA . ALA A 1 89 ? -12.578 17.997 -9.385 1.00 59.09 89 ALA A CA 1
ATOM 728 C C . ALA A 1 89 ? -12.000 18.914 -8.296 1.00 59.09 89 ALA A C 1
ATOM 730 O O . ALA A 1 89 ? -12.755 19.630 -7.654 1.00 59.09 89 ALA A O 1
ATOM 731 N N . VAL A 1 90 ? -10.675 18.901 -8.105 1.00 65.38 90 VAL A N 1
ATOM 732 C CA . VAL A 1 90 ? -9.956 19.645 -7.050 1.00 65.38 90 VAL A CA 1
ATOM 733 C C . VAL A 1 90 ? -9.276 20.904 -7.588 1.00 65.38 90 VAL A C 1
ATOM 735 O O . VAL A 1 90 ? -8.719 21.687 -6.828 1.00 65.38 90 VAL A O 1
ATOM 738 N N . SER A 1 91 ? -9.377 21.162 -8.891 1.00 68.31 91 SER A N 1
ATOM 739 C CA . SER A 1 91 ? -8.813 22.358 -9.521 1.00 68.31 91 SER A CA 1
ATOM 740 C C . SER A 1 91 ? -9.458 23.666 -9.047 1.00 68.31 91 SER A C 1
ATOM 742 O O . SER A 1 91 ? -8.851 24.720 -9.197 1.00 68.31 91 SER A O 1
ATOM 744 N N . SER A 1 92 ? -10.662 23.620 -8.459 1.00 66.94 92 SER A N 1
ATOM 745 C CA . SER A 1 92 ? -11.306 24.769 -7.813 1.00 66.94 92 SER A CA 1
ATOM 746 C C . SER A 1 92 ? -11.364 24.596 -6.293 1.00 66.94 92 SER A C 1
ATOM 748 O O . SER A 1 92 ? -11.978 23.644 -5.793 1.00 66.94 92 SER A O 1
ATOM 750 N N . VAL A 1 93 ? -10.792 25.556 -5.561 1.00 56.47 93 VAL A N 1
ATOM 751 C CA . VAL A 1 93 ? -10.830 25.623 -4.093 1.00 56.47 93 VAL A CA 1
ATOM 752 C C . VAL A 1 93 ? -12.217 26.100 -3.650 1.00 56.47 93 VAL A C 1
ATOM 754 O O . VAL A 1 93 ? -12.453 27.281 -3.424 1.00 56.47 93 VAL A O 1
ATOM 757 N N . SER A 1 94 ? -13.170 25.174 -3.573 1.00 70.75 94 SER A N 1
ATOM 758 C CA . SER A 1 94 ? -14.468 25.394 -2.931 1.00 70.75 94 SER A CA 1
ATOM 759 C C . SER A 1 94 ? -14.573 24.495 -1.707 1.00 70.75 94 SER A C 1
ATOM 761 O O . SER A 1 94 ? -14.220 23.317 -1.765 1.00 70.75 94 SER A O 1
ATOM 763 N N . THR A 1 95 ? -15.113 25.017 -0.605 1.00 62.72 95 THR A N 1
ATOM 764 C CA . THR A 1 95 ? -15.369 24.249 0.624 1.00 62.72 95 THR A CA 1
ATOM 765 C C . THR A 1 95 ? -16.257 23.024 0.358 1.00 62.72 95 THR A C 1
ATOM 767 O O . THR A 1 95 ? -16.111 21.994 1.008 1.00 62.72 95 THR A O 1
ATOM 770 N N . PHE A 1 96 ? -17.129 23.088 -0.657 1.00 67.81 96 PHE A N 1
ATOM 771 C CA . PHE A 1 96 ? -18.008 21.982 -1.055 1.00 67.81 96 PHE A CA 1
ATOM 772 C C . PHE A 1 96 ? -17.302 20.903 -1.897 1.00 67.81 96 PHE A C 1
ATOM 774 O O . PHE A 1 96 ? -17.783 19.771 -1.985 1.00 67.81 96 PHE A O 1
ATOM 781 N N . THR A 1 97 ? -16.144 21.212 -2.491 1.00 66.12 97 THR A N 1
ATOM 782 C CA . THR A 1 97 ? -15.352 20.248 -3.269 1.00 66.12 97 THR A CA 1
ATOM 783 C C . THR A 1 97 ? -14.914 19.072 -2.401 1.00 66.12 97 THR A C 1
ATOM 785 O O . THR A 1 97 ? -15.047 17.922 -2.812 1.00 66.12 97 THR A O 1
ATOM 788 N N . PHE A 1 98 ? -14.459 19.340 -1.175 1.00 66.06 98 PHE A N 1
ATOM 789 C CA . PHE A 1 98 ? -14.027 18.299 -0.243 1.00 66.06 98 PHE A CA 1
ATOM 790 C C . PHE A 1 98 ? -15.171 17.342 0.136 1.00 66.06 98 PHE A C 1
ATOM 792 O O . PHE A 1 98 ? -15.009 16.125 0.067 1.00 66.06 98 PHE A O 1
ATOM 799 N N . PHE A 1 99 ? -16.363 17.872 0.430 1.00 67.12 99 PHE A N 1
ATOM 800 C CA . PHE A 1 99 ? -17.543 17.051 0.726 1.00 67.12 99 PHE A CA 1
ATOM 801 C C . PHE A 1 99 ? -17.987 16.201 -0.472 1.00 67.12 99 PHE A C 1
ATOM 803 O O . PHE A 1 99 ? -18.316 15.026 -0.306 1.00 67.12 99 PHE A O 1
ATOM 810 N N . ARG A 1 100 ? -17.921 16.741 -1.699 1.00 65.44 100 ARG A N 1
ATOM 811 C CA . ARG A 1 100 ? -18.178 15.954 -2.919 1.00 65.44 100 ARG A CA 1
ATOM 812 C C . ARG A 1 100 ? -17.185 14.803 -3.100 1.00 65.44 100 ARG A C 1
ATOM 814 O O . ARG A 1 100 ? -17.579 13.750 -3.599 1.00 65.44 100 ARG A O 1
ATOM 821 N N . LEU A 1 101 ? -15.919 14.981 -2.715 1.00 67.12 101 LEU A N 1
ATOM 822 C CA . LEU A 1 101 ? -14.915 13.911 -2.776 1.00 67.12 101 LEU A CA 1
ATOM 823 C C . LEU A 1 101 ? -15.193 12.814 -1.744 1.00 67.12 101 LEU A C 1
ATOM 825 O O . LEU A 1 101 ? -15.108 11.638 -2.093 1.00 67.12 101 LEU A O 1
ATOM 829 N N . LEU A 1 102 ? -15.573 13.185 -0.515 1.00 65.38 102 LEU A N 1
ATOM 830 C CA . LEU A 1 102 ? -15.927 12.230 0.544 1.00 65.38 102 LEU A CA 1
ATOM 831 C C . LEU A 1 102 ? -17.119 11.340 0.167 1.00 65.38 102 LEU A C 1
ATOM 833 O O . LEU A 1 102 ? -17.149 10.170 0.540 1.00 65.38 102 LEU A O 1
ATOM 837 N N . LEU A 1 103 ? -18.083 11.879 -0.585 1.00 65.19 103 LEU A N 1
ATOM 838 C CA . LEU A 1 103 ? -19.284 11.162 -1.033 1.00 65.19 103 LEU A CA 1
ATOM 839 C C . LEU A 1 103 ? -19.084 10.363 -2.330 1.00 65.19 103 LEU A C 1
ATOM 841 O O . LEU A 1 103 ? -20.014 9.723 -2.827 1.00 65.19 103 LEU A O 1
ATOM 845 N N . ARG A 1 104 ? -17.881 10.368 -2.910 1.00 67.44 104 ARG A N 1
ATOM 846 C CA . ARG A 1 104 ? -17.587 9.560 -4.095 1.00 67.44 104 ARG A CA 1
ATOM 847 C C . ARG A 1 104 ? -17.601 8.077 -3.714 1.00 67.44 104 ARG A C 1
ATOM 849 O O . ARG A 1 104 ? -17.070 7.696 -2.683 1.00 67.44 104 ARG A O 1
ATOM 856 N N . TRP A 1 105 ? -18.167 7.214 -4.559 1.00 63.97 105 TRP A N 1
ATOM 857 C CA . TRP A 1 105 ? -18.200 5.758 -4.315 1.00 63.97 105 TRP A CA 1
ATOM 858 C C . TRP A 1 105 ? -17.033 4.994 -4.965 1.00 63.97 105 TRP A C 1
ATOM 860 O O . TRP A 1 105 ? -16.541 3.984 -4.464 1.00 63.97 105 TRP A O 1
ATOM 870 N N . ARG A 1 106 ? -16.585 5.442 -6.143 1.00 60.62 106 ARG A N 1
ATOM 871 C CA . ARG A 1 106 ? -15.583 4.718 -6.937 1.00 60.62 106 ARG A CA 1
ATOM 872 C C . ARG A 1 106 ? -14.172 5.037 -6.438 1.00 60.62 106 ARG A C 1
ATOM 874 O O . ARG A 1 106 ? -13.716 6.158 -6.635 1.00 60.62 106 ARG A O 1
ATOM 881 N N . GLY A 1 107 ? -13.505 4.035 -5.858 1.00 61.62 107 GLY A N 1
ATOM 882 C CA . GLY A 1 107 ? -12.168 4.171 -5.263 1.00 61.62 107 GLY A CA 1
ATOM 883 C C . GLY A 1 107 ? -12.175 4.975 -3.968 1.00 61.62 107 GLY A C 1
ATOM 884 O O . GLY A 1 107 ? -11.210 5.671 -3.691 1.00 61.62 107 GLY A O 1
ATOM 885 N N . SER A 1 108 ? -13.293 4.949 -3.239 1.00 68.62 108 SER A N 1
ATOM 886 C CA . SER A 1 108 ? -13.395 5.610 -1.950 1.00 68.62 108 SER A CA 1
ATOM 887 C C . SER A 1 108 ? -13.212 4.648 -0.794 1.00 68.62 108 SER A C 1
ATOM 889 O O . SER A 1 108 ? -13.513 3.453 -0.883 1.00 68.62 108 SER A O 1
ATOM 891 N N . ILE A 1 109 ? -12.811 5.248 0.320 1.00 66.50 109 ILE A N 1
ATOM 892 C CA . ILE A 1 109 ? -12.664 4.631 1.631 1.00 66.50 109 ILE A CA 1
ATOM 893 C C . ILE A 1 109 ? -13.925 3.831 2.011 1.00 66.50 109 ILE A C 1
ATOM 895 O O . ILE A 1 109 ? -13.827 2.702 2.485 1.00 66.50 109 ILE A O 1
ATOM 899 N N . TRP A 1 110 ? -15.122 4.353 1.712 1.00 68.25 110 TRP A N 1
ATOM 900 C CA . TRP A 1 110 ? -16.400 3.691 2.004 1.00 68.25 110 TRP A CA 1
ATOM 901 C C . TRP A 1 110 ? -16.545 2.331 1.334 1.00 68.25 110 TRP A C 1
ATOM 903 O O . TRP A 1 110 ? -16.911 1.357 1.992 1.00 68.25 110 TRP A O 1
ATOM 913 N N . LYS A 1 111 ? -16.226 2.238 0.037 1.00 69.62 111 LYS A N 1
ATOM 914 C CA . LYS A 1 111 ? -16.308 0.967 -0.690 1.00 69.62 111 LYS A CA 1
ATOM 915 C C . LYS A 1 111 ? -15.370 -0.068 -0.071 1.00 69.62 111 LYS A C 1
ATOM 917 O O . LYS A 1 111 ? -15.725 -1.240 -0.008 1.00 69.62 111 LYS A O 1
ATOM 922 N N . SER A 1 112 ? -14.206 0.374 0.395 1.00 65.38 112 SER A N 1
ATOM 923 C CA . SER A 1 112 ? -13.176 -0.514 0.919 1.00 65.38 112 SER A CA 1
ATOM 924 C C . SER A 1 112 ? -13.417 -0.972 2.356 1.00 65.38 112 SER A C 1
ATOM 926 O O . SER A 1 112 ? -13.145 -2.121 2.679 1.00 65.38 112 SER A O 1
ATOM 928 N N . ILE A 1 113 ? -13.958 -0.097 3.204 1.00 71.12 113 ILE A N 1
ATOM 929 C CA . ILE A 1 113 ? -14.181 -0.371 4.630 1.00 71.12 113 ILE A CA 1
ATOM 930 C C . ILE A 1 113 ? -15.548 -1.016 4.894 1.00 71.12 113 ILE A C 1
ATOM 932 O O . ILE A 1 113 ? -15.714 -1.706 5.897 1.00 71.12 113 ILE A O 1
ATOM 936 N N . SER A 1 114 ? -16.538 -0.810 4.015 1.00 72.06 114 SER A N 1
ATOM 937 C CA . SER A 1 114 ? -17.945 -1.172 4.271 1.00 72.06 114 SER A CA 1
ATOM 938 C C . SER A 1 114 ? -18.165 -2.592 4.808 1.00 72.06 114 SER A C 1
ATOM 940 O O . SER A 1 114 ? -18.941 -2.760 5.746 1.00 72.06 114 SER A O 1
ATOM 942 N N . GLY A 1 115 ? -17.471 -3.598 4.266 1.00 76.94 115 GLY A N 1
ATOM 943 C CA . GLY A 1 115 ? -17.596 -4.986 4.722 1.00 76.94 115 GLY A CA 1
ATOM 944 C C . GLY A 1 115 ? -17.073 -5.210 6.144 1.00 76.94 115 GLY A C 1
ATOM 945 O O . GLY A 1 115 ? -17.734 -5.857 6.953 1.00 76.94 115 GLY A O 1
ATOM 946 N N . GLU A 1 116 ? -15.915 -4.639 6.473 1.00 77.75 116 GLU A N 1
ATOM 947 C CA . GLU A 1 116 ? -15.306 -4.770 7.802 1.00 77.75 116 GLU A CA 1
ATOM 948 C C . GLU A 1 116 ? -16.065 -3.960 8.855 1.00 77.75 116 GLU A C 1
ATOM 950 O O . GLU A 1 116 ? -16.253 -4.429 9.977 1.00 77.75 116 GLU A O 1
ATOM 955 N N . LEU A 1 117 ? -16.563 -2.777 8.480 1.00 74.88 117 LEU A N 1
ATOM 956 C CA . LEU A 1 117 ? -17.421 -1.968 9.342 1.00 74.88 117 LEU A CA 1
ATOM 957 C C . LEU A 1 117 ? -18.728 -2.699 9.645 1.00 74.88 117 LEU A C 1
ATOM 959 O O . LEU A 1 117 ? -19.126 -2.761 10.802 1.00 74.88 117 LEU A O 1
ATOM 963 N N . LEU A 1 118 ? -19.376 -3.290 8.635 1.00 79.75 118 LEU A N 1
ATOM 964 C CA . LEU A 1 118 ? -20.601 -4.063 8.837 1.00 79.75 118 LEU A CA 1
ATOM 965 C C . LEU A 1 118 ? -20.369 -5.230 9.804 1.00 79.75 118 LEU A C 1
ATOM 967 O O . LEU A 1 118 ? -21.157 -5.417 10.728 1.00 79.75 118 LEU A O 1
ATOM 971 N N . LEU A 1 119 ? -19.277 -5.978 9.628 1.00 83.50 119 LEU A N 1
ATOM 972 C CA . LEU A 1 119 ? -18.911 -7.068 10.533 1.00 83.50 119 LEU A CA 1
ATOM 973 C C . LEU A 1 119 ? -18.700 -6.562 11.967 1.00 83.50 119 LEU A C 1
ATOM 975 O O . LEU A 1 119 ? -19.242 -7.139 12.909 1.00 83.50 119 LEU A O 1
ATOM 979 N N . TRP A 1 120 ? -17.943 -5.476 12.135 1.00 82.31 120 TRP A N 1
ATOM 980 C CA . TRP A 1 120 ? -17.685 -4.894 13.451 1.00 82.31 120 TRP A CA 1
ATOM 981 C C . TRP A 1 120 ? -18.980 -4.417 14.124 1.00 82.31 120 TRP A C 1
ATOM 983 O O . TRP A 1 120 ? -19.193 -4.696 15.303 1.00 82.31 120 TRP A O 1
ATOM 993 N N . LEU A 1 121 ? -19.878 -3.779 13.368 1.00 81.50 121 LEU A N 1
ATOM 994 C CA . LEU A 1 121 ? -21.187 -3.338 13.849 1.00 81.50 121 LEU A CA 1
ATOM 995 C C . LEU A 1 121 ? -22.059 -4.507 14.301 1.00 81.50 121 LEU A C 1
ATOM 997 O O . LEU A 1 121 ? -22.627 -4.455 15.390 1.00 81.50 121 LEU A O 1
ATOM 1001 N N . VAL A 1 122 ? -22.138 -5.572 13.502 1.00 85.56 122 VAL A N 1
ATOM 1002 C CA . VAL A 1 122 ? -22.881 -6.786 13.868 1.00 85.56 122 VAL A CA 1
ATOM 1003 C C . VAL A 1 122 ? -22.349 -7.355 15.183 1.00 85.56 122 VAL A C 1
ATOM 1005 O O . VAL A 1 122 ? -23.130 -7.581 16.106 1.00 85.56 122 VAL A O 1
ATOM 1008 N N . CYS A 1 123 ? -21.030 -7.507 15.321 1.00 87.25 123 CYS A N 1
ATOM 1009 C CA . CYS A 1 123 ? -20.416 -7.971 16.567 1.00 87.25 123 CYS A CA 1
ATOM 1010 C C . CYS A 1 123 ? -20.709 -7.036 17.751 1.00 87.25 123 CYS A C 1
ATOM 1012 O O . CYS A 1 123 ? -21.038 -7.511 18.838 1.00 87.25 123 CYS A O 1
ATOM 1014 N N . TYR A 1 124 ? -20.629 -5.718 17.549 1.00 85.88 124 TYR A N 1
ATOM 1015 C CA . TYR A 1 124 ? -20.905 -4.729 18.591 1.00 85.88 124 TYR A CA 1
ATOM 1016 C C . TYR A 1 124 ? -22.346 -4.833 19.100 1.00 85.88 124 TYR A C 1
ATOM 1018 O O . TYR A 1 124 ? -22.568 -4.864 20.312 1.00 85.88 124 TYR A O 1
ATOM 1026 N N . TYR A 1 125 ? -23.319 -4.947 18.189 1.00 84.62 125 TYR A N 1
ATOM 1027 C CA . TYR A 1 125 ? -24.730 -5.088 18.547 1.00 84.62 125 TYR A CA 1
ATOM 1028 C C . TYR A 1 125 ? -25.054 -6.444 19.175 1.00 84.62 125 TYR A C 1
ATOM 1030 O O . TYR A 1 125 ? -25.901 -6.499 20.064 1.00 84.62 125 TYR A O 1
ATOM 1038 N N . ILE A 1 126 ? -24.370 -7.523 18.784 1.00 89.50 126 ILE A N 1
ATOM 1039 C CA . ILE A 1 126 ? -24.498 -8.821 19.464 1.00 89.50 126 ILE A CA 1
ATOM 1040 C C . ILE A 1 126 ? -24.089 -8.682 20.934 1.00 89.50 126 ILE A C 1
ATOM 1042 O O . ILE A 1 126 ? -24.857 -9.066 21.815 1.00 89.50 126 ILE A O 1
ATOM 1046 N N . VAL A 1 127 ? -22.926 -8.083 21.213 1.00 90.38 127 VAL A N 1
ATOM 1047 C CA . VAL A 1 127 ? -22.463 -7.860 22.594 1.00 90.38 127 VAL A CA 1
ATOM 1048 C C . VAL A 1 127 ? -23.434 -6.954 23.360 1.00 90.38 127 VAL A C 1
ATOM 1050 O O . VAL A 1 127 ? -23.759 -7.247 24.509 1.00 90.38 127 VAL A O 1
ATOM 1053 N N . PHE A 1 128 ? -23.960 -5.910 22.717 1.00 87.19 128 PHE A N 1
ATOM 1054 C CA . PHE A 1 128 ? -24.962 -5.021 23.309 1.00 87.19 128 PHE A CA 1
ATOM 1055 C C . PHE A 1 128 ? -26.253 -5.761 23.703 1.00 87.19 128 PHE A C 1
ATOM 1057 O O . PHE A 1 128 ? -26.737 -5.613 24.827 1.00 87.19 128 PHE A O 1
ATOM 1064 N N . VAL A 1 129 ? -26.804 -6.584 22.803 1.00 87.75 129 VAL A N 1
ATOM 1065 C CA . VAL A 1 129 ? -28.019 -7.378 23.057 1.00 87.75 129 VAL A CA 1
ATOM 1066 C C . VAL A 1 129 ? -27.777 -8.394 24.172 1.00 87.75 129 VAL A C 1
ATOM 1068 O O . VAL A 1 129 ? -28.614 -8.528 25.064 1.00 87.75 129 VAL A O 1
ATOM 1071 N N . VAL A 1 130 ? -26.622 -9.063 24.165 1.00 91.88 130 VAL A N 1
ATOM 1072 C CA . VAL A 1 130 ? -26.228 -10.013 25.214 1.00 91.88 130 VAL A CA 1
ATOM 1073 C C . VAL A 1 130 ? -26.155 -9.312 26.574 1.00 91.88 130 VAL A C 1
ATOM 1075 O O . VAL A 1 130 ? -26.799 -9.761 27.521 1.00 91.88 130 VAL A O 1
ATOM 1078 N N . TYR A 1 131 ? -25.470 -8.169 26.666 1.00 89.50 131 TYR A N 1
ATOM 1079 C CA . TYR A 1 131 ? -25.394 -7.370 27.894 1.00 89.50 131 TYR A CA 1
ATOM 1080 C C . TYR A 1 131 ? -26.777 -6.941 28.408 1.00 89.50 131 TYR A C 1
ATOM 1082 O O . TYR A 1 131 ? -27.044 -7.039 29.607 1.00 89.50 131 TYR A O 1
ATOM 1090 N N . ARG A 1 132 ? -27.673 -6.494 27.517 1.00 86.12 132 ARG A N 1
ATOM 1091 C CA . ARG A 1 132 ? -28.966 -5.917 27.911 1.00 86.12 132 ARG A CA 1
ATOM 1092 C C . ARG A 1 132 ? -30.029 -6.955 28.263 1.00 86.12 132 ARG A C 1
ATOM 1094 O O . ARG A 1 132 ? -30.806 -6.706 29.182 1.00 86.12 132 ARG A O 1
ATOM 1101 N N . PHE A 1 133 ? -30.087 -8.062 27.524 1.00 88.31 133 PHE A N 1
ATOM 1102 C CA . PHE A 1 133 ? -31.198 -9.017 27.597 1.00 88.31 133 PHE A CA 1
ATOM 1103 C C . PHE A 1 133 ? -30.809 -10.403 28.120 1.00 88.31 133 PHE A C 1
ATOM 1105 O O . PHE A 1 133 ? -31.689 -11.113 28.595 1.00 88.31 133 PHE A O 1
ATOM 1112 N N . ALA A 1 134 ? -29.536 -10.805 28.032 1.00 92.44 134 ALA A N 1
ATOM 1113 C CA . ALA A 1 134 ? -29.105 -12.148 28.431 1.00 92.44 134 ALA A CA 1
ATOM 1114 C C . ALA A 1 134 ? -28.384 -12.186 29.790 1.00 92.44 134 ALA A C 1
ATOM 1116 O O . ALA A 1 134 ? -28.490 -13.188 30.493 1.00 92.44 134 ALA A O 1
ATOM 1117 N N . LEU A 1 135 ? -27.651 -11.131 30.168 1.00 91.50 135 LEU A N 1
ATOM 1118 C CA . LEU A 1 135 ? -26.895 -11.103 31.429 1.00 91.50 135 LEU A CA 1
ATOM 1119 C C . LEU A 1 135 ? -27.782 -10.769 32.639 1.00 91.50 135 LEU A C 1
ATOM 1121 O O . LEU A 1 135 ? -28.614 -9.863 32.585 1.00 91.50 135 LEU A O 1
ATOM 1125 N N . SER A 1 136 ? -27.538 -11.456 33.760 1.00 93.38 136 SER A N 1
ATOM 1126 C CA . SER A 1 136 ? -28.132 -11.127 35.064 1.00 93.38 136 SER A CA 1
ATOM 1127 C C . SER A 1 136 ? -27.524 -9.852 35.670 1.00 93.38 136 SER A C 1
ATOM 1129 O O . SER A 1 136 ? -26.455 -9.405 35.257 1.00 93.38 136 SER A O 1
ATOM 1131 N N . ALA A 1 137 ? -28.166 -9.274 36.692 1.00 88.88 137 ALA A N 1
ATOM 1132 C CA . ALA A 1 137 ? -27.691 -8.042 37.335 1.00 88.88 137 ALA A CA 1
ATOM 1133 C C . ALA A 1 137 ? -26.266 -8.166 37.920 1.00 88.88 137 ALA A C 1
ATOM 1135 O O . ALA A 1 137 ? -25.471 -7.235 37.820 1.00 88.88 137 ALA A O 1
ATOM 1136 N N . GLU A 1 138 ? -25.915 -9.325 38.482 1.00 90.88 138 GLU A N 1
ATOM 1137 C CA . GLU A 1 138 ? -24.567 -9.591 39.004 1.00 90.88 138 GLU A CA 1
ATOM 1138 C C . GLU A 1 138 ? -23.532 -9.713 37.869 1.00 90.88 138 GLU A C 1
ATOM 1140 O O . GLU A 1 138 ? -22.443 -9.131 37.919 1.00 90.88 138 GLU A O 1
ATOM 1145 N N . GLN A 1 139 ? -23.900 -10.401 36.783 1.00 91.00 139 GLN A N 1
ATOM 1146 C CA . GLN A 1 139 ? -23.051 -10.533 35.597 1.00 91.00 139 GLN A CA 1
ATOM 1147 C C . GLN A 1 139 ? -22.839 -9.191 34.888 1.00 91.00 139 GLN A C 1
ATOM 1149 O O . GLN A 1 139 ? -21.735 -8.920 34.416 1.00 91.00 139 GLN A O 1
ATOM 1154 N N . GLN A 1 140 ? -23.861 -8.331 34.842 1.00 90.94 140 GLN A N 1
ATOM 1155 C CA . GLN A 1 140 ? -23.756 -6.980 34.286 1.00 90.94 140 GLN A CA 1
ATOM 1156 C C . GLN A 1 140 ? -22.731 -6.136 35.048 1.00 90.94 140 GLN A C 1
ATOM 1158 O O . GLN A 1 140 ? -21.918 -5.470 34.413 1.00 90.94 140 GLN A O 1
ATOM 1163 N N . GLN A 1 141 ? -22.690 -6.217 36.383 1.00 90.19 141 GLN A N 1
ATOM 1164 C CA . GLN A 1 141 ? -21.683 -5.502 37.180 1.00 90.19 141 GLN A CA 1
ATOM 1165 C C . GLN A 1 141 ? -20.260 -5.988 36.883 1.00 90.19 141 GLN A C 1
ATOM 1167 O O . GLN A 1 141 ? -19.333 -5.183 36.771 1.00 90.19 141 GLN A O 1
ATOM 1172 N N . THR A 1 142 ? -20.083 -7.298 36.693 1.00 91.38 142 THR A N 1
ATOM 1173 C CA . THR A 1 142 ? -18.778 -7.858 36.310 1.00 91.38 142 THR A CA 1
ATOM 1174 C C . THR A 1 142 ? -18.385 -7.417 34.899 1.00 91.38 142 THR A C 1
ATOM 1176 O O . THR A 1 142 ? -17.242 -7.021 34.671 1.00 91.38 142 THR A O 1
ATOM 1179 N N . PHE A 1 143 ? -19.330 -7.411 33.956 1.00 92.69 143 PHE A N 1
ATOM 1180 C CA . PHE A 1 143 ? -19.102 -6.923 32.595 1.00 92.69 143 PHE A CA 1
ATOM 1181 C C . PHE A 1 143 ? -18.705 -5.441 32.573 1.00 92.69 143 PHE A C 1
ATOM 1183 O O . PHE A 1 143 ? -17.755 -5.070 31.886 1.00 92.69 143 PHE A O 1
ATOM 1190 N N . GLU A 1 144 ? -19.378 -4.601 33.361 1.00 90.62 144 GLU A N 1
ATOM 1191 C CA . GLU A 1 144 ? -19.040 -3.181 33.512 1.00 90.62 144 GLU A CA 1
ATOM 1192 C C . GLU A 1 144 ? -17.617 -2.988 34.050 1.00 90.62 144 GLU A C 1
ATOM 1194 O O . GLU A 1 144 ? -16.859 -2.176 33.515 1.00 90.62 144 GLU A O 1
ATOM 1199 N N . ALA A 1 145 ? -17.218 -3.767 35.061 1.00 90.88 145 ALA A N 1
ATOM 1200 C CA . ALA A 1 145 ? -15.860 -3.725 35.598 1.00 90.88 145 ALA A CA 1
ATOM 1201 C C . ALA A 1 145 ? -14.810 -4.111 34.539 1.00 90.88 145 ALA A C 1
ATOM 1203 O O . ALA A 1 145 ? -13.784 -3.436 34.411 1.00 90.88 145 ALA A O 1
ATOM 1204 N N . ILE A 1 146 ? -15.084 -5.148 33.738 1.00 92.38 146 ILE A N 1
ATOM 1205 C CA . ILE A 1 146 ? -14.219 -5.566 32.624 1.00 92.38 146 ILE A CA 1
ATOM 1206 C C . ILE A 1 146 ? -14.138 -4.464 31.562 1.00 92.38 146 ILE A C 1
ATOM 1208 O O . ILE A 1 146 ? -13.041 -4.122 31.120 1.00 92.38 146 ILE A O 1
ATOM 1212 N N . ALA A 1 147 ? -15.269 -3.874 31.173 1.00 90.62 147 ALA A N 1
ATOM 1213 C CA . ALA A 1 147 ? -15.316 -2.815 30.169 1.00 90.62 147 ALA A CA 1
ATOM 1214 C C . ALA A 1 147 ? -14.480 -1.595 30.590 1.00 90.62 147 ALA A C 1
ATOM 1216 O O . ALA A 1 147 ? -13.657 -1.115 29.805 1.00 90.62 147 ALA A O 1
ATOM 1217 N N . HIS A 1 148 ? -14.615 -1.150 31.844 1.00 89.06 148 HIS A N 1
ATOM 1218 C CA . HIS A 1 148 ? -13.811 -0.059 32.398 1.00 89.06 148 HIS A CA 1
ATOM 1219 C C . HIS A 1 148 ? -12.319 -0.399 32.474 1.00 89.06 148 HIS A C 1
ATOM 1221 O O . HIS A 1 148 ? -11.480 0.433 32.118 1.00 89.06 148 HIS A O 1
ATOM 1227 N N . TYR A 1 149 ? -11.973 -1.622 32.888 1.00 90.56 149 TYR A N 1
ATOM 1228 C CA . TYR A 1 149 ? -10.585 -2.083 32.901 1.00 90.56 149 TYR A CA 1
ATOM 1229 C C . TYR A 1 149 ? -9.973 -2.050 31.496 1.00 90.56 149 TYR A C 1
ATOM 1231 O O . TYR A 1 149 ? -8.886 -1.505 31.298 1.00 90.56 149 TYR A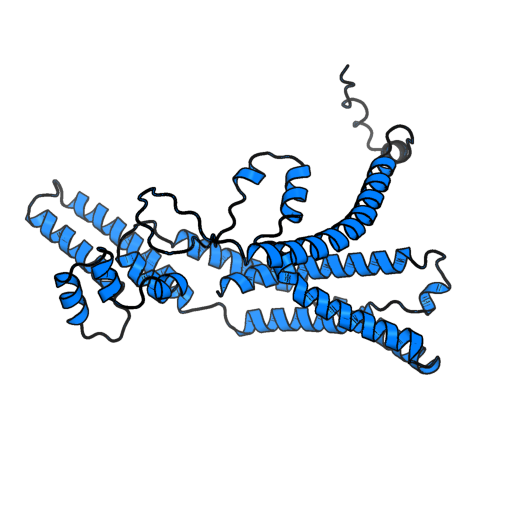 O 1
ATOM 1239 N N . CYS A 1 150 ? -10.687 -2.590 30.509 1.00 90.12 150 CYS A N 1
ATOM 1240 C CA . CYS A 1 150 ? -10.266 -2.603 29.115 1.00 90.12 150 CYS A CA 1
ATOM 1241 C C . CYS A 1 150 ? -10.109 -1.189 28.539 1.00 90.12 150 CYS A C 1
ATOM 1243 O O . CYS A 1 150 ? -9.136 -0.944 27.825 1.00 90.12 150 CYS A O 1
ATOM 1245 N N . ASP A 1 151 ? -11.005 -0.250 28.865 1.00 88.19 151 ASP A N 1
ATOM 1246 C CA . ASP A 1 151 ? -10.912 1.134 28.380 1.00 88.19 151 ASP A CA 1
ATOM 1247 C C . ASP A 1 151 ? -9.638 1.833 28.871 1.00 88.19 151 ASP A C 1
ATOM 1249 O O . ASP A 1 151 ? -8.918 2.445 28.080 1.00 88.19 151 ASP A O 1
ATOM 1253 N N . GLY A 1 152 ? -9.285 1.642 30.147 1.00 86.81 152 GLY A N 1
ATOM 1254 C CA . GLY A 1 152 ? -8.036 2.159 30.712 1.00 86.81 152 GLY A CA 1
ATOM 1255 C C . GLY A 1 152 ? -6.779 1.582 30.052 1.00 86.81 152 GLY A C 1
ATOM 1256 O O . GLY A 1 152 ? -5.725 2.217 30.073 1.00 86.81 152 GLY A O 1
ATOM 1257 N N . ARG A 1 153 ? -6.869 0.398 29.427 1.00 88.81 153 ARG A N 1
ATOM 1258 C CA . ARG A 1 153 ? -5.741 -0.226 28.720 1.00 88.81 153 ARG A CA 1
ATOM 1259 C C . ARG A 1 153 ? -5.594 0.204 27.262 1.00 88.81 153 ARG A C 1
ATOM 1261 O O . ARG A 1 153 ? -4.499 0.071 26.719 1.00 88.81 153 ARG A O 1
ATOM 1268 N N . LEU A 1 154 ? -6.636 0.759 26.641 1.00 85.12 154 LEU A N 1
ATOM 1269 C CA . LEU A 1 154 ? -6.583 1.201 25.241 1.00 85.12 154 LEU A CA 1
ATOM 1270 C C . LEU A 1 154 ? -5.553 2.315 25.002 1.00 85.12 154 LEU A C 1
ATOM 1272 O O . LEU A 1 154 ? -4.979 2.387 23.919 1.00 85.12 154 LEU A O 1
ATOM 1276 N N . VAL A 1 155 ? -5.284 3.149 26.012 1.00 84.25 155 VAL A N 1
ATOM 1277 C CA . VAL A 1 155 ? -4.308 4.253 25.932 1.00 84.25 155 VAL A CA 1
ATOM 1278 C C . VAL A 1 155 ? -2.875 3.748 25.713 1.00 84.25 155 VAL A C 1
ATOM 1280 O O . VAL A 1 155 ? -2.070 4.445 25.101 1.00 84.25 155 VAL A O 1
ATOM 1283 N N . TYR A 1 156 ? -2.554 2.521 26.141 1.00 85.69 156 TYR A N 1
ATOM 1284 C CA . TYR A 1 156 ? -1.221 1.937 25.950 1.00 85.69 156 TYR A CA 1
ATOM 1285 C C . TYR A 1 156 ? -0.953 1.462 24.519 1.00 85.69 156 TYR A C 1
ATOM 1287 O O . TYR A 1 156 ? 0.177 1.077 24.230 1.00 85.69 156 TYR A O 1
ATOM 1295 N N . ILE A 1 157 ? -1.953 1.458 23.631 1.00 85.56 157 ILE A N 1
ATOM 1296 C CA . ILE A 1 157 ? -1.780 1.074 22.227 1.00 85.56 157 ILE A CA 1
ATOM 1297 C C . ILE A 1 157 ? -1.597 2.358 21.396 1.00 85.56 157 ILE A C 1
ATOM 1299 O O . ILE A 1 157 ? -2.589 3.016 21.071 1.00 85.56 157 ILE A O 1
ATOM 1303 N N . PRO A 1 158 ? -0.362 2.740 21.008 1.00 86.38 158 PRO A N 1
ATOM 1304 C CA . PRO A 1 158 ? -0.093 3.990 20.296 1.00 86.38 158 PRO A CA 1
ATOM 1305 C C . PRO A 1 158 ? -0.406 3.862 18.795 1.00 86.38 158 PRO A C 1
ATOM 1307 O O . PRO A 1 158 ? 0.479 3.970 17.941 1.00 86.38 158 PRO A O 1
ATOM 1310 N N . LEU A 1 159 ? -1.677 3.623 18.455 1.00 80.62 159 LEU A N 1
ATOM 1311 C CA . LEU A 1 159 ? -2.105 3.372 17.074 1.00 80.62 159 LEU A CA 1
ATOM 1312 C C . LEU A 1 159 ? -1.768 4.519 16.124 1.00 80.62 159 LEU A C 1
ATOM 1314 O O . LEU A 1 159 ? -1.333 4.271 15.005 1.00 80.62 159 LEU A O 1
ATOM 1318 N N . THR A 1 160 ? -1.944 5.764 16.562 1.00 81.56 160 THR A N 1
ATOM 1319 C CA . THR A 1 160 ? -1.682 6.953 15.740 1.00 81.56 160 THR A CA 1
ATOM 1320 C C . THR A 1 160 ? -0.223 7.029 15.307 1.00 81.56 160 THR A C 1
ATOM 1322 O O . THR A 1 160 ? 0.060 7.265 14.135 1.00 81.56 160 THR A O 1
ATOM 1325 N N . PHE A 1 161 ? 0.697 6.770 16.236 1.00 83.62 161 PHE A N 1
ATOM 1326 C CA . PHE A 1 161 ? 2.127 6.739 15.965 1.00 83.62 161 PHE A CA 1
ATOM 1327 C C . PHE A 1 161 ? 2.461 5.586 15.015 1.00 83.62 161 PHE A C 1
ATOM 1329 O O . PHE A 1 161 ? 2.991 5.823 13.934 1.00 83.62 161 PHE A O 1
ATOM 1336 N N . MET A 1 162 ? 2.079 4.352 15.365 1.00 83.44 162 MET A N 1
ATOM 1337 C CA . MET A 1 162 ? 2.382 3.163 14.554 1.00 83.44 162 MET A CA 1
ATOM 1338 C C . MET A 1 162 ? 1.873 3.292 13.116 1.00 83.44 162 MET A C 1
ATOM 1340 O O . MET A 1 162 ? 2.599 2.999 12.167 1.00 83.44 162 MET A O 1
ATOM 1344 N N . LEU A 1 163 ? 0.639 3.767 12.959 1.00 80.06 163 LEU A N 1
ATOM 1345 C CA . LEU A 1 163 ? 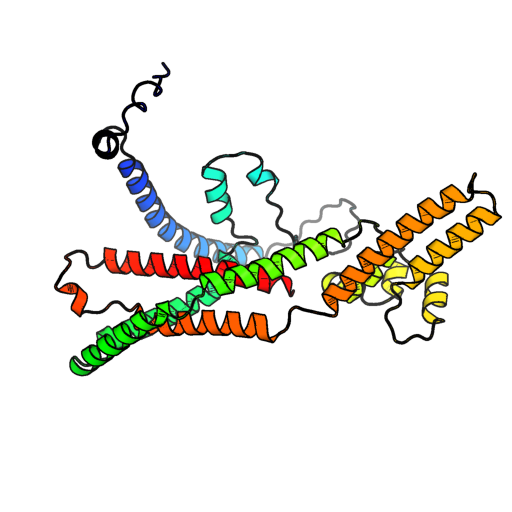0.010 3.975 11.665 1.00 80.06 163 LEU A CA 1
ATOM 1346 C C . LEU A 1 163 ? 0.678 5.113 10.885 1.00 80.06 163 LEU A C 1
ATOM 1348 O O . LEU A 1 163 ? 0.891 4.970 9.687 1.00 80.06 163 LEU A O 1
ATOM 1352 N N . GLY A 1 164 ? 1.059 6.206 11.551 1.00 82.38 164 GLY A N 1
ATOM 1353 C CA . GLY A 1 164 ? 1.775 7.320 10.927 1.00 82.38 164 GLY A CA 1
ATOM 1354 C C . GLY A 1 164 ? 3.099 6.889 10.291 1.00 82.38 164 GLY A C 1
ATOM 1355 O O . GLY A 1 164 ? 3.342 7.192 9.120 1.00 82.38 164 GLY A O 1
ATOM 1356 N N . PHE A 1 165 ? 3.923 6.119 11.011 1.00 85.38 165 PHE A N 1
ATOM 1357 C CA . PHE A 1 165 ? 5.158 5.555 10.443 1.00 85.38 165 PHE A CA 1
ATOM 1358 C C . PHE A 1 165 ? 4.873 4.556 9.326 1.00 85.38 165 PHE A C 1
ATOM 1360 O O . PHE A 1 165 ? 5.511 4.615 8.275 1.00 85.38 165 PHE A O 1
ATOM 1367 N N . PHE A 1 166 ? 3.890 3.674 9.525 1.00 85.56 166 PHE A N 1
ATOM 1368 C CA . PHE A 1 166 ? 3.530 2.671 8.531 1.00 85.56 166 PHE A CA 1
ATOM 1369 C C . PHE A 1 166 ? 3.088 3.300 7.210 1.00 85.56 166 PHE A C 1
ATOM 1371 O O . PHE A 1 166 ? 3.637 2.975 6.158 1.00 85.56 166 PHE A O 1
ATOM 1378 N N . VAL A 1 167 ? 2.145 4.241 7.264 1.00 82.38 167 VAL A N 1
ATOM 1379 C CA . VAL A 1 167 ? 1.635 4.950 6.085 1.00 82.38 167 VAL A CA 1
ATOM 1380 C C . VAL A 1 167 ? 2.759 5.725 5.402 1.00 82.38 167 VAL A C 1
ATOM 1382 O O . VAL A 1 167 ? 2.866 5.654 4.181 1.00 82.38 167 VAL A O 1
ATOM 1385 N N . SER A 1 168 ? 3.631 6.396 6.162 1.00 84.81 168 SER A N 1
ATOM 1386 C CA . SER A 1 168 ? 4.754 7.158 5.592 1.00 84.81 168 SER A CA 1
ATOM 1387 C C . SER A 1 168 ? 5.687 6.262 4.772 1.00 84.81 168 SER A C 1
ATOM 1389 O O . SER A 1 168 ? 5.951 6.560 3.611 1.00 84.81 168 SER A O 1
ATOM 1391 N N . ILE A 1 169 ? 6.080 5.101 5.314 1.00 86.88 169 ILE A N 1
ATOM 1392 C CA . ILE A 1 169 ? 6.932 4.129 4.605 1.00 86.88 169 ILE A CA 1
ATOM 1393 C C . ILE A 1 169 ? 6.285 3.668 3.293 1.00 86.88 169 ILE A C 1
ATOM 1395 O O . ILE A 1 169 ? 6.965 3.547 2.271 1.00 86.88 169 ILE A O 1
ATOM 1399 N N . ILE A 1 170 ? 4.977 3.398 3.299 1.00 84.00 170 ILE A N 1
ATOM 1400 C CA . ILE A 1 170 ? 4.290 2.949 2.085 1.00 84.00 170 ILE A CA 1
ATOM 1401 C C . ILE A 1 170 ? 4.154 4.085 1.067 1.00 84.00 170 ILE A C 1
ATOM 1403 O O . ILE A 1 170 ? 4.371 3.849 -0.122 1.00 84.00 170 ILE A O 1
ATOM 1407 N N . VAL A 1 171 ? 3.831 5.304 1.506 1.00 85.19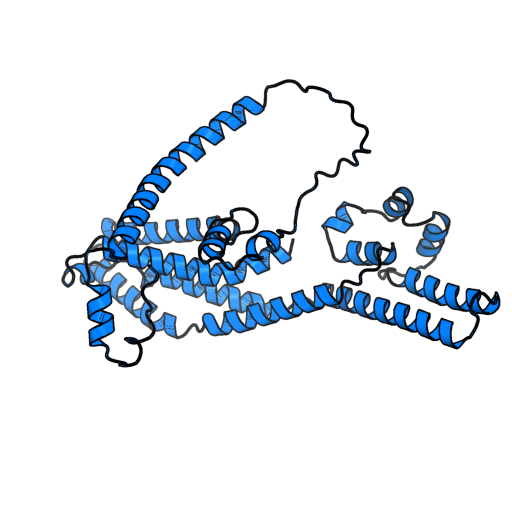 171 VAL A N 1
ATOM 1408 C CA . VAL A 1 171 ? 3.712 6.480 0.629 1.00 85.19 171 VAL A CA 1
ATOM 1409 C C . VAL A 1 171 ? 5.052 6.817 -0.019 1.00 85.19 171 VAL A C 1
ATOM 1411 O O . VAL A 1 171 ? 5.090 7.055 -1.227 1.00 85.19 171 VAL A O 1
ATOM 1414 N N . ASP A 1 172 ? 6.148 6.780 0.736 1.00 87.56 172 ASP A N 1
ATOM 1415 C CA . ASP A 1 172 ? 7.491 7.032 0.206 1.00 87.56 172 ASP A CA 1
ATOM 1416 C C . ASP A 1 172 ? 7.870 5.986 -0.842 1.00 87.56 172 ASP A C 1
ATOM 1418 O O . ASP A 1 172 ? 8.236 6.324 -1.971 1.00 87.56 172 ASP A O 1
ATOM 1422 N N . ARG A 1 173 ? 7.659 4.706 -0.525 1.00 88.00 173 ARG A N 1
ATOM 1423 C CA . ARG A 1 173 ? 7.899 3.607 -1.464 1.00 88.00 173 ARG A CA 1
ATOM 1424 C C . ARG A 1 173 ? 7.053 3.732 -2.730 1.00 88.00 173 ARG A C 1
ATOM 1426 O O . ARG A 1 173 ? 7.558 3.518 -3.833 1.00 88.00 173 ARG A O 1
ATOM 1433 N N . TRP A 1 174 ? 5.774 4.068 -2.590 1.00 85.62 174 TRP A N 1
ATOM 1434 C CA . TRP A 1 174 ? 4.873 4.294 -3.718 1.00 85.62 174 TRP A CA 1
ATOM 1435 C C . TRP A 1 174 ? 5.359 5.450 -4.595 1.00 85.62 174 TRP A C 1
ATOM 1437 O O . TRP A 1 174 ? 5.429 5.326 -5.821 1.00 85.62 174 TRP A O 1
ATOM 1447 N N . ARG A 1 175 ? 5.750 6.561 -3.968 1.00 87.50 175 ARG A N 1
ATOM 1448 C CA . ARG A 1 175 ? 6.264 7.740 -4.659 1.00 87.50 175 ARG A CA 1
ATOM 1449 C C . ARG A 1 175 ? 7.535 7.407 -5.434 1.00 87.50 175 ARG A C 1
ATOM 1451 O O . ARG A 1 175 ? 7.670 7.831 -6.580 1.00 87.50 175 ARG A O 1
ATOM 1458 N N . ASP A 1 176 ? 8.443 6.642 -4.845 1.00 87.50 176 ASP A N 1
ATOM 1459 C CA . ASP A 1 176 ? 9.688 6.248 -5.503 1.00 87.50 176 ASP A CA 1
ATOM 1460 C C . ASP A 1 176 ? 9.453 5.225 -6.616 1.00 87.50 176 ASP A C 1
ATOM 1462 O O . ASP A 1 176 ? 10.041 5.345 -7.688 1.00 87.50 176 ASP A O 1
ATOM 1466 N N . THR A 1 177 ? 8.514 4.295 -6.436 1.00 86.81 177 THR A N 1
ATOM 1467 C CA . THR A 1 177 ? 8.040 3.399 -7.507 1.00 86.81 177 THR A CA 1
ATOM 1468 C C . THR A 1 177 ? 7.532 4.215 -8.702 1.00 86.81 177 THR A C 1
ATOM 1470 O O . THR A 1 177 ? 7.897 3.941 -9.844 1.00 86.81 177 THR A O 1
ATOM 1473 N N . PHE A 1 178 ? 6.746 5.266 -8.447 1.00 84.56 178 PHE A N 1
ATOM 1474 C CA . PHE A 1 178 ? 6.206 6.131 -9.496 1.00 84.56 178 PHE A CA 1
ATOM 1475 C C . PHE A 1 178 ? 7.280 6.982 -10.188 1.00 84.56 178 PHE A C 1
ATOM 1477 O O . PHE A 1 178 ? 7.275 7.085 -11.411 1.00 84.56 178 PHE A O 1
ATOM 1484 N N . LYS A 1 179 ? 8.233 7.560 -9.442 1.00 85.44 179 LYS A N 1
ATOM 1485 C CA . LYS A 1 179 ? 9.363 8.310 -10.030 1.00 85.44 179 LYS A CA 1
ATOM 1486 C C . LYS A 1 179 ? 10.243 7.425 -10.916 1.00 85.44 179 LYS A C 1
ATOM 1488 O O . LYS A 1 179 ? 10.728 7.882 -11.945 1.00 85.44 179 LYS A O 1
ATOM 1493 N N . ASN A 1 180 ? 10.443 6.172 -10.508 1.00 86.19 180 ASN A N 1
ATOM 1494 C CA . ASN A 1 180 ? 11.254 5.200 -11.236 1.00 86.19 180 ASN A CA 1
ATOM 1495 C C . ASN A 1 180 ? 10.520 4.574 -12.428 1.00 86.19 180 ASN A C 1
ATOM 1497 O O . ASN A 1 180 ? 11.152 3.908 -13.248 1.00 86.19 180 ASN A O 1
ATOM 1501 N N . MET A 1 181 ? 9.209 4.800 -12.563 1.00 81.56 181 MET A N 1
ATOM 1502 C CA . MET A 1 181 ? 8.439 4.410 -13.737 1.00 81.56 181 MET A CA 1
ATOM 1503 C C . MET A 1 181 ? 8.879 5.276 -14.925 1.00 81.56 181 MET A C 1
ATOM 1505 O O . MET A 1 181 ? 8.314 6.328 -15.200 1.00 81.56 181 MET A O 1
ATOM 1509 N N . GLY A 1 182 ? 9.959 4.873 -15.593 1.00 71.69 182 GLY A N 1
ATOM 1510 C CA . GLY A 1 182 ? 10.492 5.609 -16.733 1.00 71.69 182 GLY A CA 1
ATOM 1511 C C . GLY A 1 182 ? 9.486 5.646 -17.885 1.00 71.69 182 GLY A C 1
ATOM 1512 O O . GLY A 1 182 ? 8.780 4.675 -18.127 1.00 71.69 182 GLY A O 1
ATOM 1513 N N . TRP A 1 183 ? 9.419 6.774 -18.587 1.00 71.19 183 TRP A N 1
ATOM 1514 C CA . TRP A 1 183 ? 8.362 7.107 -19.551 1.00 71.19 183 TRP A CA 1
ATOM 1515 C C . TRP A 1 183 ? 8.740 6.762 -20.993 1.00 71.19 183 TRP A C 1
ATOM 1517 O O . TRP A 1 183 ? 8.420 7.494 -21.923 1.00 71.19 183 TRP A O 1
ATOM 1527 N N . ILE A 1 184 ? 9.473 5.666 -21.177 1.00 64.44 184 ILE A N 1
ATOM 1528 C CA . ILE A 1 184 ? 9.878 5.206 -22.501 1.00 64.44 184 ILE A CA 1
ATOM 1529 C C . ILE A 1 184 ? 8.945 4.055 -22.876 1.00 64.44 184 ILE A C 1
ATOM 1531 O O . ILE A 1 184 ? 9.109 2.953 -22.355 1.00 64.44 184 ILE A O 1
ATOM 1535 N N . GLU A 1 185 ? 7.967 4.327 -23.747 1.00 63.34 185 GLU A N 1
ATOM 1536 C CA . GLU A 1 185 ? 6.948 3.378 -24.234 1.00 63.34 185 GLU A CA 1
ATOM 1537 C C . GLU A 1 185 ? 7.549 2.300 -25.162 1.00 63.34 185 GLU A C 1
ATOM 1539 O O . GLU A 1 185 ? 7.148 2.129 -26.310 1.00 63.34 185 GLU A O 1
ATOM 1544 N N . ASN A 1 186 ? 8.543 1.565 -24.667 1.00 70.75 186 ASN A N 1
ATOM 1545 C CA . ASN A 1 186 ? 9.283 0.554 -25.415 1.00 70.75 186 ASN A CA 1
ATOM 1546 C C . ASN A 1 186 ? 8.996 -0.853 -24.885 1.00 70.75 186 ASN A C 1
ATOM 1548 O O . ASN A 1 186 ? 8.663 -1.051 -23.714 1.00 70.75 186 ASN A O 1
ATOM 1552 N N . PHE A 1 187 ? 9.230 -1.866 -25.721 1.00 79.44 187 PHE A N 1
ATOM 1553 C CA . PHE A 1 187 ? 9.023 -3.272 -25.355 1.00 79.44 187 PHE A CA 1
ATOM 1554 C C . PHE A 1 187 ? 9.835 -3.722 -24.128 1.00 79.44 187 PHE A C 1
ATOM 1556 O O . PHE A 1 187 ? 9.393 -4.592 -23.386 1.00 79.44 187 PHE A O 1
ATOM 1563 N N . LEU A 1 188 ? 10.970 -3.072 -23.845 1.00 82.44 188 LEU A N 1
ATOM 1564 C CA . LEU A 1 188 ? 11.719 -3.234 -22.595 1.00 82.44 188 LEU A CA 1
ATOM 1565 C C . LEU A 1 188 ? 10.848 -3.009 -21.351 1.00 82.44 188 LEU A C 1
ATOM 1567 O O . LEU A 1 188 ? 10.863 -3.804 -20.412 1.00 82.44 188 LEU A O 1
ATOM 1571 N N . GLN A 1 189 ? 10.098 -1.908 -21.350 1.00 85.31 189 GLN A N 1
ATOM 1572 C CA . GLN A 1 189 ? 9.222 -1.534 -20.250 1.00 85.31 189 GLN A CA 1
ATOM 1573 C C . GLN A 1 189 ? 8.108 -2.574 -20.095 1.00 85.31 189 GLN A C 1
ATOM 1575 O O . GLN A 1 189 ? 7.751 -2.933 -18.977 1.00 85.31 189 GLN A O 1
ATOM 1580 N N . ILE A 1 190 ? 7.614 -3.122 -21.211 1.00 86.00 190 ILE A N 1
ATOM 1581 C CA . ILE A 1 190 ? 6.621 -4.200 -21.212 1.00 86.00 190 ILE A CA 1
ATOM 1582 C C . ILE A 1 190 ? 7.202 -5.478 -20.602 1.00 86.00 190 ILE A C 1
ATOM 1584 O O . ILE A 1 190 ? 6.527 -6.096 -19.782 1.00 86.00 190 ILE A O 1
ATOM 1588 N N . LEU A 1 191 ? 8.443 -5.850 -20.939 1.00 86.69 191 LEU A N 1
ATOM 1589 C CA . LEU A 1 191 ? 9.118 -7.004 -20.334 1.00 86.69 191 LEU A CA 1
ATOM 1590 C C . LEU A 1 191 ? 9.234 -6.838 -18.816 1.00 86.69 191 LEU A C 1
ATOM 1592 O O . LEU A 1 191 ? 8.797 -7.718 -18.083 1.00 86.69 191 LEU A O 1
ATOM 1596 N N . ALA A 1 192 ? 9.720 -5.687 -18.345 1.00 86.81 192 ALA A N 1
ATOM 1597 C CA . ALA A 1 192 ? 9.810 -5.407 -16.912 1.00 86.81 192 ALA A CA 1
ATOM 1598 C C . ALA A 1 192 ? 8.423 -5.402 -16.235 1.00 86.81 192 ALA A C 1
ATOM 1600 O O . ALA A 1 192 ? 8.216 -6.036 -15.202 1.00 86.81 192 ALA A O 1
ATOM 1601 N N . PHE A 1 193 ? 7.428 -4.739 -16.829 1.00 88.19 193 PHE A N 1
ATOM 1602 C CA . PHE A 1 193 ? 6.081 -4.663 -16.260 1.00 88.19 193 PHE A CA 1
ATOM 1603 C C . PHE A 1 193 ? 5.321 -5.987 -16.308 1.00 88.19 193 PHE A C 1
ATOM 1605 O O . PHE A 1 193 ? 4.437 -6.189 -15.479 1.00 88.19 193 PHE A O 1
ATOM 1612 N N . ARG A 1 194 ? 5.641 -6.898 -17.232 1.00 87.06 194 ARG A N 1
ATOM 1613 C CA . ARG A 1 194 ? 5.079 -8.255 -17.250 1.00 87.06 194 ARG A CA 1
ATOM 1614 C C . ARG A 1 194 ? 5.470 -9.036 -15.994 1.00 87.06 194 ARG A C 1
ATOM 1616 O O . ARG A 1 194 ? 4.705 -9.891 -15.535 1.00 87.06 194 ARG A O 1
ATOM 1623 N N . ASP A 1 195 ? 6.628 -8.728 -15.422 1.00 83.81 195 ASP A N 1
ATOM 1624 C CA . ASP A 1 195 ? 7.114 -9.388 -14.215 1.00 83.81 195 ASP A CA 1
ATOM 1625 C C . ASP A 1 195 ? 6.565 -8.763 -12.930 1.00 83.81 195 ASP A C 1
ATOM 1627 O O . ASP A 1 195 ? 6.233 -9.492 -11.999 1.00 83.81 195 ASP A O 1
ATOM 1631 N N . ILE A 1 196 ? 6.330 -7.452 -12.941 1.00 85.62 196 ILE A N 1
ATOM 1632 C CA . ILE A 1 196 ? 5.877 -6.690 -11.767 1.00 85.62 196 ILE A CA 1
ATOM 1633 C C . ILE A 1 196 ? 4.342 -6.589 -11.691 1.00 85.62 196 ILE A C 1
ATOM 1635 O O . ILE A 1 196 ? 3.740 -6.644 -10.623 1.00 85.62 196 ILE A O 1
ATOM 1639 N N . SER A 1 197 ? 3.659 -6.435 -12.830 1.00 85.25 197 SER A N 1
ATOM 1640 C CA . SER A 1 197 ? 2.214 -6.196 -12.888 1.00 85.25 197 SER A CA 1
ATOM 1641 C C . SER A 1 197 ? 1.452 -7.391 -13.448 1.00 85.25 197 SER A C 1
ATOM 1643 O O . SER A 1 197 ? 1.521 -7.712 -14.637 1.00 85.25 197 SER A O 1
ATOM 1645 N N . MET A 1 198 ? 0.574 -7.963 -12.622 1.00 79.31 198 MET A N 1
ATOM 1646 C CA . MET A 1 198 ? -0.337 -9.037 -13.037 1.00 79.31 198 MET A CA 1
ATOM 1647 C C . MET A 1 198 ? -1.244 -8.646 -14.210 1.00 79.31 198 MET A C 1
ATOM 1649 O O . MET A 1 198 ? -1.664 -9.500 -14.988 1.00 79.31 198 MET A O 1
ATOM 1653 N N . ARG A 1 199 ? -1.550 -7.358 -14.371 1.00 80.38 199 ARG A N 1
ATOM 1654 C CA . ARG A 1 199 ? -2.407 -6.863 -15.458 1.00 80.38 199 ARG A CA 1
ATOM 1655 C C . ARG A 1 199 ? -1.673 -6.868 -16.790 1.00 80.38 199 ARG A C 1
ATOM 1657 O O . ARG A 1 199 ? -2.247 -7.279 -17.794 1.00 80.38 199 ARG A O 1
ATOM 1664 N N . VAL A 1 200 ? -0.402 -6.468 -16.784 1.00 85.44 200 VAL A N 1
ATOM 1665 C CA . VAL A 1 200 ? 0.463 -6.546 -17.967 1.00 85.44 200 VAL A CA 1
ATOM 1666 C C . VAL A 1 200 ? 0.753 -8.006 -18.300 1.00 85.44 200 VAL A C 1
ATOM 1668 O O . VAL A 1 200 ? 0.631 -8.379 -19.462 1.00 85.44 200 VAL A O 1
ATOM 1671 N N . ARG A 1 201 ? 0.981 -8.863 -17.293 1.00 85.94 201 ARG A N 1
ATOM 1672 C CA . ARG A 1 201 ? 1.105 -10.319 -17.483 1.00 85.94 201 ARG A CA 1
ATOM 1673 C C . ARG A 1 201 ? -0.122 -10.962 -18.117 1.00 85.94 201 ARG A C 1
ATOM 1675 O O . ARG A 1 201 ? 0.018 -11.805 -18.989 1.00 85.94 201 ARG A O 1
ATOM 1682 N N . ARG A 1 202 ? -1.329 -10.557 -17.714 1.00 85.25 202 ARG A N 1
ATOM 1683 C CA . ARG A 1 202 ? -2.574 -11.045 -18.332 1.00 85.25 202 ARG A CA 1
ATOM 1684 C C . ARG A 1 202 ? -2.759 -10.543 -19.763 1.00 85.25 202 ARG A C 1
ATOM 1686 O O . ARG A 1 202 ? -3.342 -11.256 -20.568 1.00 85.25 202 ARG A O 1
ATOM 1693 N N . ARG A 1 203 ? -2.289 -9.330 -20.073 1.00 84.94 203 ARG A N 1
ATOM 1694 C CA . ARG A 1 203 ? -2.356 -8.761 -21.427 1.00 84.94 203 ARG A CA 1
ATOM 1695 C C . ARG A 1 203 ? -1.327 -9.384 -22.375 1.00 84.94 203 ARG A C 1
ATOM 1697 O O . ARG A 1 203 ? -1.646 -9.590 -23.538 1.00 84.94 203 ARG A O 1
ATOM 1704 N N . PHE A 1 204 ? -0.127 -9.674 -21.879 1.00 88.31 204 PHE A N 1
ATOM 1705 C CA . PHE A 1 204 ? 0.986 -10.240 -22.644 1.00 88.31 204 PHE A CA 1
ATOM 1706 C C . PHE A 1 204 ? 1.536 -11.489 -21.936 1.00 88.31 204 PHE A C 1
ATOM 1708 O O . PHE A 1 204 ? 2.578 -11.410 -21.282 1.00 88.31 204 PHE A O 1
ATOM 1715 N N . PRO A 1 205 ? 0.830 -12.633 -21.993 1.00 86.44 205 PRO A N 1
ATOM 1716 C CA . PRO A 1 205 ? 1.208 -13.834 -21.248 1.00 86.44 205 PRO A CA 1
ATOM 1717 C C . PRO A 1 205 ? 2.479 -14.505 -21.781 1.00 86.44 205 PRO A C 1
ATOM 1719 O O . PRO A 1 205 ? 3.317 -14.931 -20.988 1.00 86.44 205 PRO A O 1
ATOM 1722 N N . THR A 1 206 ? 2.648 -14.582 -23.103 1.00 88.19 206 THR A N 1
ATOM 1723 C CA . THR A 1 206 ? 3.789 -15.249 -23.755 1.00 88.19 206 THR A CA 1
ATOM 1724 C C . THR A 1 206 ? 4.641 -14.251 -24.535 1.00 88.19 206 THR A C 1
ATOM 1726 O O . THR A 1 206 ? 4.196 -13.147 -24.848 1.00 88.19 206 THR A O 1
ATOM 1729 N N . MET A 1 207 ? 5.884 -14.615 -24.864 1.00 86.31 207 MET A N 1
ATOM 1730 C CA . MET A 1 207 ? 6.745 -13.744 -25.675 1.00 86.31 207 MET A CA 1
ATOM 1731 C C . MET A 1 207 ? 6.216 -13.588 -27.111 1.00 86.31 207 MET A C 1
ATOM 1733 O O . MET A 1 207 ? 6.298 -12.504 -27.677 1.00 86.31 207 MET A O 1
ATOM 1737 N N . GLU A 1 208 ? 5.560 -14.617 -27.650 1.00 87.31 208 GLU A N 1
ATOM 1738 C CA . GLU A 1 208 ? 4.876 -14.580 -28.949 1.00 87.31 208 GLU A CA 1
ATOM 1739 C C . GLU A 1 208 ? 3.782 -13.506 -29.001 1.00 87.31 208 GLU A C 1
ATOM 1741 O O . GLU A 1 208 ? 3.631 -12.818 -30.007 1.00 87.31 208 GLU A O 1
ATOM 1746 N N . THR A 1 209 ? 3.058 -13.277 -27.895 1.00 88.69 209 THR A N 1
ATOM 1747 C CA . THR A 1 209 ? 2.043 -12.206 -27.854 1.00 88.69 209 THR A CA 1
ATOM 1748 C C . THR A 1 209 ? 2.645 -10.812 -28.012 1.00 88.69 209 THR A C 1
ATOM 1750 O O . THR A 1 209 ? 1.957 -9.910 -28.487 1.00 88.69 209 THR A O 1
ATOM 1753 N N . LEU A 1 210 ? 3.927 -10.626 -27.672 1.00 86.38 210 LEU A N 1
ATOM 1754 C CA . LEU A 1 210 ? 4.641 -9.374 -27.936 1.00 86.38 210 LEU A CA 1
ATOM 1755 C C . LEU A 1 210 ? 5.000 -9.227 -29.416 1.00 86.38 210 LEU A C 1
ATOM 1757 O O . LEU A 1 210 ? 4.976 -8.105 -29.922 1.00 86.38 210 LEU A O 1
ATOM 1761 N N . VAL A 1 211 ? 5.278 -10.341 -30.101 1.00 88.62 211 VAL A N 1
ATOM 1762 C CA . VAL A 1 211 ? 5.520 -10.358 -31.549 1.00 88.62 211 VAL A CA 1
ATOM 1763 C C . VAL A 1 211 ? 4.246 -10.019 -32.308 1.00 88.62 211 VAL A C 1
ATOM 1765 O O . VAL A 1 211 ? 4.235 -9.091 -33.112 1.00 88.62 211 VAL A O 1
ATOM 1768 N N . VAL A 1 212 ? 3.137 -10.682 -31.974 1.00 88.12 212 VAL A N 1
ATOM 1769 C CA . VAL A 1 212 ? 1.821 -10.408 -32.578 1.00 88.12 212 VAL A CA 1
ATOM 1770 C C . VAL A 1 212 ? 1.372 -8.964 -32.324 1.00 88.12 212 VAL A C 1
ATOM 1772 O O . VAL A 1 212 ? 0.762 -8.341 -33.188 1.00 88.12 212 VAL A O 1
ATOM 1775 N N . ALA A 1 213 ? 1.693 -8.404 -31.154 1.00 86.00 213 ALA A N 1
ATOM 1776 C CA . ALA A 1 213 ? 1.397 -7.011 -30.827 1.00 86.00 213 ALA A CA 1
ATOM 1777 C C . ALA A 1 213 ? 2.317 -5.988 -31.529 1.00 86.00 213 ALA A C 1
ATOM 1779 O O . ALA A 1 213 ? 2.078 -4.789 -31.395 1.00 86.00 213 ALA A O 1
ATOM 1780 N N . GLY A 1 214 ? 3.351 -6.435 -32.251 1.00 86.25 214 GLY A N 1
ATOM 1781 C CA . GLY A 1 214 ? 4.284 -5.575 -32.985 1.00 86.25 214 GLY A CA 1
ATOM 1782 C C . GLY A 1 214 ? 5.348 -4.895 -32.119 1.00 86.25 214 GLY A C 1
ATOM 1783 O O . GLY A 1 214 ? 6.005 -3.967 -32.581 1.00 86.25 214 GLY A O 1
ATOM 1784 N N . PHE A 1 215 ? 5.526 -5.330 -30.868 1.00 86.31 215 PHE A N 1
ATOM 1785 C CA . PHE A 1 215 ? 6.553 -4.790 -29.969 1.00 86.31 215 PHE A CA 1
ATOM 1786 C C . PHE A 1 215 ? 7.911 -5.487 -30.114 1.00 86.31 215 PHE A C 1
ATOM 1788 O O . PHE A 1 215 ? 8.919 -4.925 -29.693 1.00 86.31 215 PHE A O 1
ATOM 1795 N N . LEU A 1 216 ? 7.933 -6.706 -30.656 1.00 87.94 216 LEU A N 1
ATOM 1796 C CA . LEU A 1 216 ? 9.128 -7.532 -30.817 1.00 87.94 216 LEU A CA 1
ATOM 1797 C C . LEU A 1 216 ? 9.127 -8.162 -32.213 1.00 87.94 216 LEU A C 1
ATOM 1799 O O . LEU A 1 216 ? 8.107 -8.692 -32.643 1.00 87.94 216 LEU A O 1
ATOM 1803 N N . ASN A 1 217 ? 10.254 -8.152 -32.915 1.00 90.81 217 ASN A N 1
ATOM 1804 C CA . ASN A 1 217 ? 10.368 -8.856 -34.193 1.00 90.81 217 ASN A CA 1
ATOM 1805 C C . ASN A 1 217 ? 10.646 -10.355 -33.983 1.00 90.81 217 ASN A C 1
ATOM 1807 O O . ASN A 1 217 ? 11.290 -10.746 -33.011 1.00 90.81 217 ASN A O 1
ATOM 1811 N N . GLU A 1 218 ? 10.261 -11.211 -34.934 1.00 91.12 218 GLU A N 1
ATOM 1812 C CA . GLU A 1 218 ? 10.541 -12.660 -34.860 1.00 91.12 218 GLU A CA 1
ATOM 1813 C C . GLU A 1 218 ? 12.042 -12.974 -34.751 1.00 91.12 218 GLU A C 1
ATOM 1815 O O . GLU A 1 218 ? 12.453 -13.878 -34.024 1.00 91.12 218 GLU A O 1
ATOM 1820 N N . ASN A 1 219 ? 12.885 -12.197 -35.436 1.00 92.50 219 ASN A N 1
ATOM 1821 C CA . ASN A 1 219 ? 14.339 -12.349 -35.361 1.00 92.50 219 ASN A CA 1
ATOM 1822 C C . ASN A 1 219 ? 14.880 -11.976 -33.971 1.00 92.50 219 ASN A C 1
ATOM 1824 O O . ASN A 1 219 ? 15.783 -12.629 -33.455 1.00 92.50 219 ASN A O 1
ATOM 1828 N N . GLU A 1 220 ? 14.311 -10.943 -33.346 1.00 90.50 220 GLU A N 1
ATOM 1829 C CA . GLU A 1 220 ? 14.682 -10.515 -31.993 1.00 90.50 220 GLU A CA 1
ATOM 1830 C C . GLU A 1 220 ? 14.226 -11.536 -30.949 1.00 90.50 220 GLU A C 1
ATOM 1832 O O . GLU A 1 220 ? 14.944 -11.782 -29.980 1.00 90.50 220 GLU A O 1
ATOM 1837 N N . LEU A 1 221 ? 13.070 -12.174 -31.163 1.00 89.88 221 LEU A N 1
ATOM 1838 C CA . LEU A 1 221 ? 12.604 -13.268 -30.316 1.00 89.88 221 LEU A CA 1
ATOM 1839 C C . LEU A 1 221 ? 13.596 -14.436 -30.318 1.00 89.88 221 LEU A C 1
ATOM 1841 O O . LEU A 1 221 ? 14.000 -14.871 -29.242 1.00 89.88 221 LEU A O 1
ATOM 1845 N N . LYS A 1 222 ? 14.061 -14.872 -31.495 1.00 91.00 222 LYS A N 1
ATOM 1846 C CA . LYS A 1 222 ? 15.080 -15.932 -31.605 1.00 91.00 222 LYS A CA 1
ATOM 1847 C C . LYS A 1 222 ? 16.346 -15.575 -30.824 1.00 91.00 222 LYS A C 1
ATOM 1849 O O . LYS A 1 222 ? 16.801 -16.351 -29.993 1.00 91.00 222 LYS A O 1
ATOM 1854 N N . HIS A 1 223 ? 16.844 -14.346 -30.981 1.00 89.75 223 HIS A N 1
ATOM 1855 C CA . HIS A 1 223 ? 18.001 -13.871 -30.216 1.00 89.75 223 HIS A CA 1
ATOM 1856 C C . HIS A 1 223 ? 17.765 -13.818 -28.699 1.00 89.75 223 HIS A C 1
ATOM 1858 O O . HIS A 1 223 ? 18.707 -14.001 -27.928 1.00 89.75 223 HIS A O 1
ATOM 1864 N N . LEU A 1 224 ? 16.538 -13.553 -28.241 1.00 87.94 224 LEU A N 1
ATOM 1865 C CA . LEU A 1 224 ? 16.195 -13.616 -26.816 1.00 87.94 224 LEU A CA 1
ATOM 1866 C C . LEU A 1 224 ? 16.152 -15.054 -26.297 1.00 87.94 224 LEU A C 1
ATOM 1868 O O . LEU A 1 224 ? 16.520 -15.288 -25.142 1.00 87.94 224 LEU A O 1
ATOM 1872 N N . GLU A 1 225 ? 15.687 -15.997 -27.110 1.00 88.81 225 GLU A N 1
ATOM 1873 C CA . GLU A 1 225 ? 15.592 -17.419 -26.773 1.00 88.81 225 GLU A CA 1
ATOM 1874 C C . GLU A 1 225 ? 16.967 -18.090 -26.730 1.00 88.81 225 GLU A C 1
ATOM 1876 O O . GLU A 1 225 ? 17.235 -18.819 -25.773 1.00 88.81 225 GLU A O 1
ATOM 1881 N N . ASP A 1 226 ? 17.868 -17.730 -27.650 1.00 91.94 226 ASP A N 1
ATOM 1882 C CA . ASP A 1 226 ? 19.259 -18.209 -27.704 1.00 91.94 226 ASP A CA 1
ATOM 1883 C C . ASP A 1 226 ? 20.048 -17.925 -26.411 1.00 91.94 226 ASP A C 1
ATOM 1885 O O . ASP A 1 226 ? 20.991 -18.638 -26.062 1.00 91.94 226 ASP A O 1
ATOM 1889 N N . ILE A 1 227 ? 19.676 -16.880 -25.664 1.00 88.06 227 ILE A N 1
ATOM 1890 C CA . ILE A 1 227 ? 20.320 -16.540 -24.392 1.00 88.06 227 ILE A CA 1
ATOM 1891 C C . ILE A 1 227 ? 19.896 -17.563 -23.326 1.00 88.06 227 ILE A C 1
ATOM 1893 O O . ILE A 1 227 ? 18.829 -17.443 -22.714 1.00 88.06 227 ILE A O 1
ATOM 1897 N N . SER A 1 228 ? 20.753 -18.546 -23.046 1.00 82.06 228 SER A N 1
ATOM 1898 C CA . SER A 1 228 ? 20.522 -19.618 -22.065 1.00 82.06 228 SER A CA 1
ATOM 1899 C C . SER A 1 228 ? 20.691 -19.148 -20.608 1.00 82.06 228 SER A C 1
ATOM 1901 O O . SER A 1 228 ? 21.575 -19.601 -19.879 1.00 82.06 228 SER A O 1
ATOM 1903 N N . LEU A 1 229 ? 19.855 -18.205 -20.170 1.00 84.94 229 LEU A N 1
ATOM 1904 C CA . LEU A 1 229 ? 19.809 -17.717 -18.789 1.00 84.94 229 LEU A CA 1
ATOM 1905 C C . LEU A 1 229 ? 18.436 -17.983 -18.172 1.00 84.94 229 LEU A C 1
ATOM 1907 O O . LEU A 1 229 ? 17.410 -17.672 -18.773 1.00 84.94 229 LEU A O 1
ATOM 1911 N N . SER A 1 230 ? 18.439 -18.492 -16.937 1.00 81.62 230 SER A N 1
ATOM 1912 C CA . SER A 1 230 ? 17.223 -18.713 -16.138 1.00 81.62 230 SER A CA 1
ATOM 1913 C C . SER A 1 230 ? 16.656 -17.425 -15.523 1.00 81.62 230 SER A C 1
ATOM 1915 O O . SER A 1 230 ? 15.559 -17.440 -14.969 1.00 81.62 230 SER A O 1
ATOM 1917 N N . TYR A 1 231 ? 17.409 -16.324 -15.567 1.00 81.06 231 TYR A N 1
ATOM 1918 C CA . TYR A 1 231 ? 16.999 -15.037 -15.012 1.00 81.06 231 TYR A CA 1
ATOM 1919 C C . TYR A 1 231 ? 16.169 -14.229 -16.006 1.00 81.06 231 TYR A C 1
ATOM 1921 O O . TYR A 1 231 ? 16.219 -14.437 -17.219 1.00 81.06 231 TYR A O 1
ATOM 1929 N N . ASN A 1 232 ? 15.446 -13.245 -15.477 1.00 80.19 232 ASN A N 1
ATOM 1930 C CA . ASN A 1 232 ? 14.678 -12.317 -16.286 1.00 80.19 232 ASN A CA 1
ATOM 1931 C C . ASN A 1 232 ? 15.583 -11.539 -17.267 1.00 80.19 232 ASN A C 1
ATOM 1933 O O . ASN A 1 232 ? 16.613 -10.973 -16.890 1.00 80.19 232 ASN A O 1
ATOM 1937 N N . LYS A 1 233 ? 15.167 -11.503 -18.536 1.00 87.38 233 LYS A N 1
ATOM 1938 C CA . LYS A 1 233 ? 15.905 -10.945 -19.677 1.00 87.38 233 LYS A CA 1
ATOM 1939 C C . LYS A 1 233 ? 15.505 -9.501 -20.009 1.00 87.38 233 LYS A C 1
ATOM 1941 O O . LYS A 1 233 ? 15.889 -8.991 -21.057 1.00 87.38 233 LYS A O 1
ATOM 1946 N N . TYR A 1 234 ? 14.777 -8.812 -19.125 1.00 85.38 234 TYR A N 1
ATOM 1947 C CA . TYR A 1 234 ? 14.367 -7.414 -19.328 1.00 85.38 234 TYR A CA 1
ATOM 1948 C C . TYR A 1 234 ? 15.531 -6.450 -19.618 1.00 85.38 234 TYR A C 1
ATOM 1950 O O . TYR A 1 234 ? 15.298 -5.390 -20.172 1.00 85.38 234 TYR A O 1
ATOM 1958 N N . TRP A 1 235 ? 16.779 -6.780 -19.270 1.00 87.50 235 TRP A N 1
ATOM 1959 C CA . TRP A 1 235 ? 17.960 -5.948 -19.536 1.00 87.50 235 TRP A CA 1
ATOM 1960 C C . TRP A 1 235 ? 18.529 -6.101 -20.958 1.00 87.50 235 TRP A C 1
ATOM 1962 O O . TRP A 1 235 ? 19.320 -5.260 -21.388 1.00 87.50 235 TRP A O 1
ATOM 1972 N N . VAL A 1 236 ? 18.150 -7.150 -21.694 1.00 89.88 236 VAL A N 1
ATOM 1973 C CA . VAL A 1 236 ? 18.718 -7.471 -23.014 1.00 89.88 236 VAL A CA 1
ATOM 1974 C C . VAL A 1 236 ? 18.463 -6.360 -24.045 1.00 89.88 236 VAL A C 1
ATOM 1976 O O . VAL A 1 236 ? 19.421 -5.927 -24.687 1.00 89.88 236 VAL A O 1
ATOM 1979 N N . PRO A 1 237 ? 17.248 -5.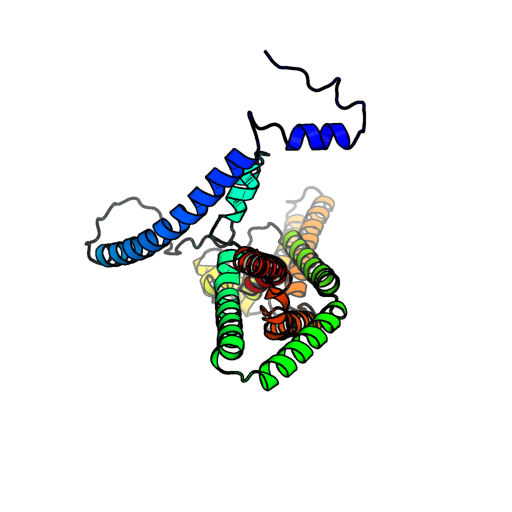791 -24.164 1.00 89.62 237 PRO A N 1
ATOM 1980 C CA . PRO A 1 237 ? 17.011 -4.709 -25.121 1.00 89.62 237 PRO A CA 1
ATOM 1981 C C . PRO A 1 237 ? 17.775 -3.418 -24.819 1.00 89.62 237 PRO A C 1
ATOM 1983 O O . PRO A 1 237 ? 18.153 -2.692 -25.735 1.00 89.62 237 PRO A O 1
ATOM 1986 N N . LEU A 1 238 ? 18.053 -3.135 -23.541 1.00 89.75 238 LEU A N 1
ATOM 1987 C CA . LEU A 1 238 ? 18.922 -2.019 -23.154 1.00 89.75 238 LEU A CA 1
ATOM 1988 C C . LEU A 1 238 ? 20.348 -2.239 -23.657 1.00 89.75 238 LEU A C 1
ATOM 1990 O O . LEU A 1 238 ? 20.982 -1.305 -24.143 1.00 89.75 238 LEU A O 1
ATOM 1994 N N . GLN A 1 239 ? 20.841 -3.475 -23.566 1.00 91.19 239 GLN A N 1
ATOM 1995 C CA . GLN A 1 239 ? 22.157 -3.821 -24.087 1.00 91.19 239 GLN A CA 1
ATOM 1996 C C . GLN A 1 239 ? 22.202 -3.675 -25.612 1.00 91.19 239 GLN A C 1
ATOM 1998 O O . GLN A 1 239 ? 23.153 -3.096 -26.137 1.00 91.19 239 GLN A O 1
ATOM 2003 N N . TRP A 1 240 ? 21.157 -4.115 -26.319 1.00 92.25 240 TRP A N 1
ATOM 2004 C CA . TRP A 1 240 ? 21.042 -3.905 -27.763 1.00 92.25 240 TRP A CA 1
ATOM 2005 C C . TRP A 1 240 ? 21.038 -2.420 -28.131 1.00 92.25 240 TRP A C 1
ATOM 2007 O O . TRP A 1 240 ? 21.764 -2.028 -29.042 1.00 92.25 240 TRP A O 1
ATOM 2017 N N . ALA A 1 241 ? 20.308 -1.582 -27.389 1.00 91.12 241 ALA A N 1
ATOM 2018 C CA . ALA A 1 241 ? 20.297 -0.135 -27.600 1.00 91.12 241 ALA A CA 1
ATOM 2019 C C . ALA A 1 241 ? 21.699 0.482 -27.441 1.00 91.12 241 ALA A C 1
ATOM 2021 O O . ALA A 1 241 ? 22.137 1.256 -28.293 1.00 91.12 241 ALA A O 1
ATOM 2022 N N . LEU A 1 242 ? 22.448 0.088 -26.405 1.00 92.56 242 LEU A N 1
ATOM 2023 C CA . LEU A 1 242 ? 23.828 0.546 -26.211 1.00 92.56 242 LEU A CA 1
ATOM 2024 C C . LEU A 1 242 ? 24.752 0.105 -27.357 1.00 92.56 242 LEU A C 1
ATOM 2026 O O . LEU A 1 242 ? 25.566 0.906 -27.822 1.00 92.56 242 LEU A O 1
ATOM 2030 N N . SER A 1 243 ? 24.614 -1.132 -27.844 1.00 92.81 243 SER A N 1
ATOM 2031 C CA . SER A 1 243 ? 25.374 -1.631 -28.999 1.00 92.81 243 SER A CA 1
ATOM 2032 C C . SER A 1 243 ? 25.014 -0.906 -30.299 1.00 92.81 243 SER A C 1
ATOM 2034 O O . SER A 1 243 ? 25.895 -0.658 -31.122 1.00 92.81 243 SER A O 1
ATOM 2036 N N . ILE A 1 244 ? 23.745 -0.534 -30.489 1.00 92.69 244 ILE A N 1
ATOM 2037 C CA . ILE A 1 244 ? 23.302 0.266 -31.638 1.00 92.69 244 ILE A CA 1
ATOM 2038 C C . ILE A 1 244 ? 23.953 1.651 -31.608 1.00 92.69 244 ILE A C 1
ATOM 2040 O O . ILE A 1 244 ? 24.416 2.105 -32.652 1.00 92.69 244 ILE A O 1
ATOM 2044 N N . CYS A 1 245 ? 24.080 2.288 -30.438 1.00 92.00 245 CYS A N 1
ATOM 2045 C CA . CYS A 1 245 ? 24.781 3.571 -30.320 1.00 92.00 245 CYS A CA 1
ATOM 2046 C C . CYS A 1 245 ? 26.240 3.487 -30.804 1.00 92.00 245 CYS A C 1
ATOM 2048 O O . CYS A 1 245 ? 26.698 4.377 -31.517 1.00 92.00 245 CYS A O 1
ATOM 2050 N N . VAL A 1 246 ? 26.951 2.402 -30.477 1.00 91.25 246 VAL A N 1
ATOM 2051 C CA . VAL A 1 246 ? 28.338 2.190 -30.937 1.00 91.25 246 VAL A CA 1
ATOM 2052 C C . VAL A 1 246 ? 28.389 1.997 -32.455 1.00 91.25 246 VAL A C 1
ATOM 2054 O O . VAL A 1 246 ? 29.141 2.687 -33.140 1.00 91.25 246 VAL A O 1
ATOM 2057 N N . LYS A 1 247 ? 27.521 1.140 -33.007 1.00 93.06 247 LYS A N 1
ATOM 2058 C CA . LYS A 1 247 ? 27.421 0.929 -34.465 1.00 93.06 247 LYS A CA 1
ATOM 2059 C C . LYS A 1 247 ? 27.041 2.209 -35.217 1.00 93.06 247 LYS A C 1
ATOM 2061 O O . LYS A 1 247 ? 27.453 2.411 -36.356 1.00 93.06 247 LYS A O 1
ATOM 2066 N N . ALA A 1 248 ? 26.232 3.072 -34.606 1.00 92.62 248 ALA A N 1
ATOM 2067 C CA . ALA A 1 248 ? 25.844 4.346 -35.195 1.00 92.62 248 ALA A CA 1
ATOM 2068 C C . ALA A 1 248 ? 27.008 5.348 -35.241 1.00 92.62 248 ALA A C 1
ATOM 2070 O O . ALA A 1 248 ? 27.096 6.128 -36.191 1.00 92.62 248 ALA A O 1
ATOM 2071 N N . LEU A 1 249 ? 27.932 5.287 -34.276 1.00 90.38 249 LEU A N 1
ATOM 2072 C CA . LEU A 1 249 ? 29.170 6.066 -34.308 1.00 90.38 249 LEU A CA 1
ATOM 2073 C C . LEU A 1 249 ? 30.104 5.587 -35.430 1.00 90.38 249 LEU A C 1
ATOM 2075 O O . LEU A 1 249 ? 30.607 6.410 -36.188 1.00 90.38 249 LEU A O 1
ATOM 2079 N N . GLU A 1 250 ? 30.279 4.270 -35.589 1.00 90.56 250 GLU A N 1
ATOM 2080 C CA . GLU A 1 250 ? 31.087 3.683 -36.676 1.00 90.56 250 GLU A CA 1
ATOM 2081 C C . GLU A 1 250 ? 30.574 4.096 -38.062 1.00 90.56 250 GLU A C 1
ATOM 2083 O O . GLU A 1 250 ? 31.351 4.433 -38.955 1.00 90.56 250 GLU A O 1
ATOM 2088 N N . LYS A 1 251 ? 29.246 4.136 -38.224 1.00 93.31 251 LYS A N 1
ATOM 2089 C CA . LYS A 1 251 ? 28.571 4.585 -39.451 1.00 93.31 251 LYS A CA 1
ATOM 2090 C C . LYS A 1 251 ? 28.530 6.109 -39.621 1.00 93.31 251 LYS A C 1
ATOM 2092 O O . LYS A 1 251 ? 27.943 6.579 -40.590 1.00 93.31 251 LYS A O 1
ATOM 2097 N N . LYS A 1 252 ? 29.150 6.872 -38.711 1.00 90.25 252 LYS A N 1
ATOM 2098 C CA . LYS A 1 252 ? 29.189 8.345 -38.702 1.00 90.25 252 LYS A CA 1
ATOM 2099 C C . LYS A 1 252 ? 27.806 9.017 -38.665 1.00 90.25 252 LYS A C 1
ATOM 2101 O O . LYS A 1 252 ? 27.654 10.124 -39.167 1.00 90.25 252 LYS A O 1
ATOM 2106 N N . TYR A 1 253 ? 26.804 8.380 -38.052 1.00 90.50 253 TYR A N 1
ATOM 2107 C CA . TYR A 1 253 ? 25.515 9.036 -37.781 1.00 90.50 253 TYR A CA 1
ATOM 2108 C C . TYR A 1 253 ? 25.606 10.047 -36.633 1.00 90.50 253 TYR A C 1
ATOM 2110 O O . TYR A 1 253 ? 24.822 10.988 -36.577 1.00 90.50 253 TYR A O 1
ATOM 2118 N N . PHE A 1 254 ? 26.555 9.855 -35.713 1.00 88.62 254 PHE A N 1
ATOM 2119 C CA . PHE A 1 254 ? 26.893 10.850 -34.701 1.00 88.62 254 PHE A CA 1
ATOM 2120 C C . PHE A 1 254 ? 27.990 11.775 -35.224 1.00 88.62 254 PHE A C 1
ATOM 2122 O O . PHE A 1 254 ? 29.057 11.305 -35.617 1.00 88.62 254 PHE A O 1
ATOM 2129 N N . GLU A 1 255 ? 27.751 13.084 -35.161 1.00 85.94 255 GLU A N 1
ATOM 2130 C CA . GLU A 1 255 ? 28.734 14.109 -35.540 1.00 85.94 255 GLU A CA 1
ATOM 2131 C C . GLU A 1 255 ? 29.962 14.095 -34.620 1.00 85.94 255 GLU A C 1
ATOM 2133 O O . GLU A 1 255 ? 31.089 14.312 -35.062 1.00 85.94 255 GLU A O 1
ATOM 2138 N N . MET A 1 256 ? 29.751 13.813 -33.329 1.00 89.38 256 MET A N 1
ATOM 2139 C CA . MET A 1 256 ? 30.795 13.820 -32.306 1.00 89.38 256 MET A CA 1
ATOM 2140 C C . MET A 1 256 ? 30.664 12.607 -31.372 1.00 89.38 256 MET A C 1
ATOM 2142 O O . MET A 1 256 ? 29.549 12.281 -30.952 1.00 89.38 256 MET A O 1
ATOM 2146 N N . PRO A 1 257 ? 31.780 11.992 -30.929 1.00 89.38 257 PRO A N 1
ATOM 2147 C CA . PRO A 1 257 ? 31.747 10.902 -29.947 1.00 89.38 257 PRO A CA 1
ATOM 2148 C C . PRO A 1 257 ? 31.070 11.284 -28.623 1.00 89.38 257 PRO A C 1
ATOM 2150 O O . PRO A 1 257 ? 30.456 10.444 -27.971 1.00 89.38 257 PRO A O 1
ATOM 2153 N N . TYR A 1 258 ? 31.134 12.562 -28.234 1.00 90.50 258 TYR A N 1
ATOM 2154 C CA . TYR A 1 258 ? 30.481 13.063 -27.024 1.00 90.50 258 TYR A CA 1
ATOM 2155 C C . TYR A 1 258 ? 28.949 12.948 -27.085 1.00 90.50 258 TYR A C 1
ATOM 2157 O O . TYR A 1 258 ? 28.327 12.557 -26.099 1.00 90.50 258 TYR A O 1
ATOM 2165 N N . ALA A 1 259 ? 28.339 13.183 -28.253 1.00 90.50 259 ALA A N 1
ATOM 2166 C CA . ALA A 1 259 ? 26.893 13.044 -28.431 1.00 90.50 259 ALA A CA 1
ATOM 2167 C C . ALA A 1 259 ? 26.422 11.603 -28.156 1.00 90.50 259 ALA A C 1
ATOM 2169 O O . ALA A 1 259 ? 25.404 11.393 -27.496 1.00 90.50 259 ALA A O 1
ATOM 2170 N N . MET A 1 260 ? 27.208 10.603 -28.575 1.00 91.56 260 MET A N 1
ATOM 2171 C CA . MET A 1 260 ? 26.947 9.196 -28.254 1.00 91.56 260 MET A CA 1
ATOM 2172 C C . MET A 1 260 ? 26.982 8.950 -26.738 1.00 91.56 260 MET A C 1
ATOM 2174 O O . MET A 1 260 ? 26.118 8.247 -26.214 1.00 91.56 260 MET A O 1
ATOM 2178 N N . ILE A 1 261 ? 27.955 9.527 -26.025 1.00 91.94 261 ILE A N 1
ATOM 2179 C CA . ILE A 1 261 ? 28.081 9.375 -24.566 1.00 91.94 261 ILE A CA 1
ATOM 2180 C C . ILE A 1 261 ? 26.856 9.959 -23.856 1.00 91.94 261 ILE A C 1
ATOM 2182 O O . ILE A 1 261 ? 26.315 9.308 -22.964 1.00 91.94 261 ILE A O 1
ATOM 2186 N N . CYS A 1 262 ? 26.375 11.135 -24.273 1.00 92.19 262 CYS A N 1
ATOM 2187 C CA . CYS A 1 262 ? 25.149 11.728 -23.732 1.00 92.19 262 CYS A CA 1
ATOM 2188 C C . CYS A 1 262 ? 23.948 10.784 -23.890 1.00 92.19 262 CYS A C 1
ATOM 2190 O O . CYS A 1 262 ? 23.273 10.484 -22.908 1.00 92.19 262 CYS A O 1
ATOM 2192 N N . VAL A 1 263 ? 23.734 10.233 -25.089 1.00 91.25 263 VAL A N 1
ATOM 2193 C CA . VAL A 1 263 ? 22.641 9.275 -25.342 1.00 91.25 263 VAL A CA 1
ATOM 2194 C C . VAL A 1 263 ? 22.803 8.005 -24.503 1.00 91.25 263 VAL A C 1
ATOM 2196 O O . VAL A 1 263 ? 21.845 7.520 -23.902 1.00 91.25 263 VAL A O 1
ATOM 2199 N N . GLN A 1 264 ? 24.017 7.459 -24.414 1.00 92.56 264 GLN A N 1
ATOM 2200 C CA . GLN A 1 264 ? 24.279 6.284 -23.584 1.00 92.56 264 GLN A CA 1
ATOM 2201 C C . GLN A 1 264 ? 24.036 6.554 -22.096 1.00 92.56 264 GLN A C 1
ATOM 2203 O O . GLN A 1 264 ? 23.592 5.648 -21.391 1.00 92.56 264 GLN A O 1
ATOM 2208 N N . ASN A 1 265 ? 24.317 7.763 -21.610 1.00 93.31 265 ASN A N 1
ATOM 2209 C CA . ASN A 1 265 ? 24.052 8.139 -20.224 1.00 93.31 265 ASN A CA 1
ATOM 2210 C C . ASN A 1 265 ? 22.549 8.161 -19.929 1.00 93.31 265 ASN A C 1
ATOM 2212 O O . ASN A 1 265 ? 22.146 7.601 -18.912 1.00 93.31 265 ASN A O 1
ATOM 2216 N N . GLU A 1 266 ? 21.721 8.672 -20.842 1.00 90.81 266 GLU A N 1
ATOM 2217 C CA . GLU A 1 266 ? 20.256 8.618 -20.706 1.00 90.81 266 GLU A CA 1
ATOM 2218 C C . GLU A 1 266 ? 19.726 7.175 -20.716 1.00 90.81 266 GLU A C 1
ATOM 2220 O O . GLU A 1 266 ? 18.916 6.787 -19.869 1.00 90.81 266 GLU A O 1
ATOM 2225 N N . ILE A 1 267 ? 20.248 6.324 -21.607 1.00 90.75 267 ILE A N 1
ATOM 2226 C CA . ILE A 1 267 ? 19.892 4.893 -21.648 1.00 90.75 267 ILE A CA 1
ATOM 2227 C C . ILE A 1 267 ? 20.281 4.196 -20.333 1.00 90.75 267 ILE A C 1
ATOM 2229 O O . ILE A 1 267 ? 19.514 3.394 -19.790 1.00 90.75 267 ILE A O 1
ATOM 2233 N N . LYS A 1 268 ? 21.464 4.503 -19.788 1.00 91.06 268 LYS A N 1
ATOM 2234 C CA . LYS A 1 268 ? 21.925 3.967 -18.497 1.00 91.06 268 LYS A CA 1
ATOM 2235 C C . LYS A 1 268 ? 21.080 4.485 -17.333 1.00 91.06 268 LYS A C 1
ATOM 2237 O O . LYS A 1 268 ? 20.763 3.700 -16.441 1.00 91.06 268 LYS A O 1
ATOM 2242 N N . ALA A 1 269 ? 20.683 5.756 -17.341 1.00 90.75 269 ALA A N 1
ATOM 2243 C CA . ALA A 1 269 ? 19.789 6.320 -16.333 1.00 90.75 269 ALA A CA 1
ATOM 2244 C C . ALA A 1 269 ? 18.432 5.598 -16.344 1.00 90.75 269 ALA A C 1
ATOM 2246 O O . ALA A 1 269 ? 17.961 5.141 -15.300 1.00 90.75 269 ALA A O 1
ATOM 2247 N N . PHE A 1 270 ? 17.857 5.376 -17.530 1.00 89.12 270 PHE A N 1
ATOM 2248 C CA . PHE A 1 270 ? 16.624 4.605 -17.678 1.00 89.12 270 PHE A CA 1
ATOM 2249 C C . PHE A 1 270 ? 16.767 3.156 -17.186 1.00 89.12 270 PHE A C 1
ATOM 2251 O O . PHE A 1 270 ? 15.896 2.666 -16.463 1.00 89.12 270 PHE A O 1
ATOM 2258 N N . ARG A 1 271 ? 17.888 2.485 -17.493 1.00 89.38 271 ARG A N 1
ATOM 2259 C CA . ARG A 1 271 ? 18.202 1.150 -16.951 1.00 89.38 271 ARG A CA 1
ATOM 2260 C C . ARG A 1 271 ? 18.188 1.136 -15.426 1.00 89.38 271 ARG A C 1
ATOM 2262 O O . ARG A 1 271 ? 17.619 0.215 -14.843 1.00 89.38 271 ARG A O 1
ATOM 2269 N N . THR A 1 272 ? 18.821 2.120 -14.794 1.00 90.25 272 THR A N 1
ATOM 2270 C CA . THR A 1 272 ? 18.875 2.220 -13.331 1.00 90.25 272 THR A CA 1
ATOM 2271 C C . THR A 1 272 ? 17.477 2.386 -12.748 1.00 90.25 272 THR A C 1
ATOM 2273 O O . THR A 1 272 ? 17.128 1.652 -11.828 1.00 90.25 272 THR A O 1
ATOM 2276 N N . ASN A 1 273 ? 16.642 3.251 -13.328 1.00 89.62 273 ASN A N 1
ATOM 2277 C CA . ASN A 1 273 ? 15.262 3.452 -12.874 1.00 89.62 273 ASN A CA 1
ATOM 2278 C C . ASN A 1 273 ? 14.424 2.163 -12.996 1.00 89.62 273 ASN A C 1
ATOM 2280 O O . ASN A 1 273 ? 13.737 1.774 -12.052 1.00 89.62 273 ASN A O 1
ATOM 2284 N N . MET A 1 274 ? 14.541 1.437 -14.114 1.00 87.12 274 MET A N 1
ATOM 2285 C CA . MET A 1 274 ? 13.880 0.133 -14.287 1.00 87.12 274 MET A CA 1
ATOM 2286 C C . MET A 1 274 ? 14.394 -0.925 -13.308 1.00 87.12 274 MET A C 1
ATOM 2288 O O . MET A 1 274 ? 13.604 -1.685 -12.753 1.00 87.12 274 MET A O 1
ATOM 2292 N N . ALA A 1 275 ? 15.701 -0.958 -13.044 1.00 88.44 275 ALA A N 1
ATOM 2293 C CA . ALA A 1 275 ? 16.268 -1.862 -12.049 1.00 88.44 275 ALA A CA 1
ATOM 2294 C C . ALA A 1 275 ? 15.758 -1.547 -10.634 1.00 88.44 275 ALA A C 1
ATOM 2296 O O . ALA A 1 275 ? 15.424 -2.473 -9.898 1.00 88.44 275 ALA A O 1
ATOM 2297 N N . GLN A 1 276 ? 15.631 -0.265 -10.268 1.00 89.25 276 GLN A N 1
ATOM 2298 C CA . GLN A 1 276 ? 15.027 0.131 -8.992 1.00 89.25 276 GLN A CA 1
ATOM 2299 C C . GLN A 1 276 ? 13.584 -0.359 -8.880 1.00 89.25 276 GLN A C 1
ATOM 2301 O O . GLN A 1 276 ? 13.196 -0.885 -7.840 1.00 89.25 276 GLN A O 1
ATOM 2306 N N . LEU A 1 277 ? 12.804 -0.265 -9.958 1.00 88.44 277 LEU A N 1
ATOM 2307 C CA . LEU A 1 277 ? 11.436 -0.772 -9.973 1.00 88.44 277 LEU A CA 1
ATOM 2308 C C . LEU A 1 277 ? 11.378 -2.290 -9.721 1.00 88.44 277 LEU A C 1
ATOM 2310 O O . LEU A 1 277 ? 10.599 -2.735 -8.880 1.00 88.44 277 LEU A O 1
ATOM 2314 N N . CYS A 1 278 ? 12.244 -3.071 -10.374 1.00 87.44 278 CYS A N 1
ATOM 2315 C CA . CYS A 1 278 ? 12.364 -4.510 -10.115 1.00 87.44 278 CYS A CA 1
ATOM 2316 C C . CYS A 1 278 ? 12.826 -4.807 -8.677 1.00 87.44 278 CYS A C 1
ATOM 2318 O O . CYS A 1 278 ? 12.342 -5.754 -8.065 1.00 87.44 278 CYS A O 1
ATOM 2320 N N . ASN A 1 279 ? 13.713 -3.990 -8.102 1.00 89.50 279 ASN A N 1
ATOM 2321 C CA . ASN A 1 279 ? 14.149 -4.143 -6.710 1.00 89.50 279 ASN A CA 1
ATOM 2322 C C . ASN A 1 279 ? 13.002 -3.887 -5.717 1.00 89.50 279 ASN A C 1
ATOM 2324 O O . ASN A 1 279 ? 12.889 -4.593 -4.714 1.00 89.50 279 ASN A O 1
ATOM 2328 N N . TYR A 1 280 ? 12.124 -2.920 -6.005 1.00 88.06 280 TYR A N 1
ATOM 2329 C CA . TYR A 1 280 ? 10.898 -2.700 -5.234 1.00 88.06 280 TYR A CA 1
ATOM 2330 C C . TYR A 1 280 ? 9.850 -3.806 -5.439 1.00 88.06 280 TYR A C 1
ATOM 2332 O O . TYR A 1 280 ? 8.959 -3.944 -4.609 1.00 88.06 280 TYR A O 1
ATOM 2340 N N . ASP A 1 281 ? 9.909 -4.611 -6.491 1.00 87.12 281 ASP A N 1
ATOM 2341 C CA . ASP A 1 281 ? 9.075 -5.816 -6.564 1.00 87.12 281 ASP A CA 1
ATOM 2342 C C . ASP A 1 281 ? 9.706 -6.965 -5.761 1.00 87.12 281 ASP A C 1
ATOM 2344 O O . ASP A 1 281 ? 9.055 -7.597 -4.927 1.00 87.12 281 ASP A O 1
ATOM 2348 N N . TRP A 1 282 ? 11.018 -7.155 -5.925 1.00 87.50 282 TRP A N 1
ATOM 2349 C CA . TRP A 1 282 ? 11.767 -8.242 -5.302 1.00 87.50 282 TRP A CA 1
ATOM 2350 C C . TRP A 1 282 ? 11.827 -8.150 -3.772 1.00 87.50 282 TRP A C 1
ATOM 2352 O O . TRP A 1 282 ? 11.677 -9.163 -3.087 1.00 87.50 282 TRP A O 1
ATOM 2362 N N . VAL A 1 283 ? 12.032 -6.949 -3.221 1.00 88.19 283 VAL A N 1
ATOM 2363 C CA . VAL A 1 283 ? 12.195 -6.737 -1.774 1.00 88.19 283 VAL A CA 1
ATOM 2364 C C . VAL A 1 283 ? 11.006 -5.953 -1.217 1.00 88.19 283 VAL A C 1
ATOM 2366 O O . VAL A 1 283 ? 11.085 -4.724 -1.094 1.00 88.19 283 VAL A O 1
ATOM 2369 N N . PRO A 1 284 ? 9.878 -6.610 -0.880 1.00 86.38 284 PRO A N 1
ATOM 2370 C CA . PRO A 1 284 ? 8.736 -5.953 -0.250 1.00 86.38 284 PRO A CA 1
ATOM 2371 C C . PRO A 1 284 ? 9.085 -5.420 1.147 1.00 86.38 284 PRO A C 1
ATOM 2373 O O . PRO A 1 284 ? 10.104 -5.773 1.738 1.00 86.38 284 PRO A O 1
ATOM 2376 N N . VAL A 1 285 ? 8.212 -4.572 1.701 1.00 85.75 285 VAL A N 1
ATOM 2377 C CA . VAL A 1 285 ? 8.311 -4.151 3.110 1.00 85.75 285 VAL A CA 1
ATOM 2378 C C . VAL A 1 285 ? 8.361 -5.400 4.006 1.00 85.75 285 VAL A C 1
ATOM 2380 O O . VAL A 1 285 ? 7.565 -6.318 3.770 1.00 85.75 285 VAL A O 1
ATOM 2383 N N . PRO A 1 286 ? 9.257 -5.457 5.016 1.00 89.06 286 PRO A N 1
ATOM 2384 C CA . PRO A 1 286 ? 9.399 -6.623 5.883 1.00 89.06 286 PRO A CA 1
ATOM 2385 C C . PRO A 1 286 ? 8.054 -7.079 6.438 1.00 89.06 286 PRO A C 1
ATOM 2387 O O . PRO A 1 286 ? 7.328 -6.285 7.031 1.00 89.06 286 PRO A O 1
ATOM 2390 N N . ILE A 1 287 ? 7.729 -8.361 6.262 1.00 86.56 287 ILE A N 1
ATOM 2391 C CA . ILE A 1 287 ? 6.382 -8.890 6.527 1.00 86.56 287 ILE A CA 1
ATOM 2392 C C . ILE A 1 287 ? 5.930 -8.704 7.982 1.00 86.56 287 ILE A C 1
ATOM 2394 O O . ILE A 1 287 ? 4.748 -8.478 8.232 1.00 86.56 287 ILE A O 1
ATOM 2398 N N . ALA A 1 288 ? 6.877 -8.718 8.922 1.00 87.44 288 ALA A N 1
ATOM 2399 C CA . ALA A 1 288 ? 6.620 -8.492 10.339 1.00 87.44 288 ALA A CA 1
ATOM 2400 C C . ALA A 1 288 ? 6.009 -7.107 10.608 1.00 87.44 288 ALA A C 1
ATOM 2402 O O . ALA A 1 288 ? 5.187 -6.958 11.507 1.00 87.44 288 ALA A O 1
ATOM 2403 N N . TYR A 1 289 ? 6.363 -6.093 9.817 1.00 86.81 289 TYR A N 1
ATOM 2404 C CA . TYR A 1 289 ? 5.944 -4.721 10.079 1.00 86.81 289 TYR A CA 1
ATOM 2405 C C . TYR A 1 289 ? 4.442 -4.496 9.807 1.00 86.81 289 TYR A C 1
ATOM 2407 O O . TYR A 1 289 ? 3.734 -4.129 10.749 1.00 86.81 289 TYR A O 1
ATOM 2415 N N . PRO A 1 290 ? 3.887 -4.820 8.613 1.00 84.88 290 PRO A N 1
ATOM 2416 C CA . PRO A 1 290 ? 2.438 -4.835 8.415 1.00 84.88 290 PRO A CA 1
ATOM 2417 C C . PRO A 1 290 ? 1.712 -5.757 9.400 1.00 84.88 290 PRO A C 1
ATOM 2419 O O . PRO A 1 290 ? 0.641 -5.407 9.882 1.00 84.88 290 PRO A O 1
ATOM 2422 N N . GLN A 1 291 ? 2.283 -6.921 9.733 1.00 87.44 291 GLN A N 1
ATOM 2423 C CA . GLN A 1 291 ? 1.662 -7.864 10.670 1.00 87.44 291 GLN A CA 1
ATOM 2424 C C . GLN A 1 291 ? 1.465 -7.257 12.061 1.00 87.44 291 GLN A C 1
ATOM 2426 O O . GLN A 1 291 ? 0.371 -7.364 12.614 1.00 87.44 291 GLN A O 1
ATOM 2431 N N . VAL A 1 292 ? 2.487 -6.596 12.610 1.00 90.00 292 VAL A N 1
ATOM 2432 C CA . VAL A 1 292 ? 2.417 -5.947 13.928 1.00 90.00 292 VAL A CA 1
ATOM 2433 C C . VAL A 1 292 ? 1.392 -4.814 13.925 1.00 90.00 292 VAL A C 1
ATOM 2435 O O . VAL A 1 292 ? 0.584 -4.720 14.848 1.00 90.00 292 VAL A O 1
ATOM 2438 N N . VAL A 1 293 ? 1.369 -3.990 12.874 1.00 87.50 293 VAL A N 1
ATOM 2439 C CA . VAL A 1 293 ? 0.394 -2.895 12.745 1.00 87.50 293 VAL A CA 1
ATOM 2440 C C . VAL A 1 293 ? -1.031 -3.445 12.638 1.00 87.50 293 VAL A C 1
ATOM 2442 O O . VAL A 1 293 ? -1.917 -3.010 13.373 1.00 87.50 293 VAL A O 1
ATOM 2445 N N . PHE A 1 294 ? -1.260 -4.453 11.792 1.00 84.12 294 PHE A N 1
ATOM 2446 C CA . PHE A 1 294 ? -2.576 -5.080 11.635 1.00 84.12 294 PHE A CA 1
ATOM 2447 C C . PHE A 1 294 ? -3.048 -5.767 12.910 1.00 84.12 294 PHE A C 1
ATOM 2449 O O . PHE A 1 294 ? -4.225 -5.667 13.257 1.00 84.12 294 PHE A O 1
ATOM 2456 N N . LEU A 1 295 ? -2.146 -6.444 13.618 1.00 86.56 295 LEU A N 1
ATOM 2457 C CA . LEU A 1 295 ? -2.456 -7.064 14.897 1.00 86.56 295 LEU A CA 1
ATOM 2458 C C . LEU A 1 295 ? -2.840 -6.009 15.937 1.00 86.56 295 LEU A C 1
ATOM 2460 O O . LEU A 1 295 ? -3.866 -6.169 16.589 1.00 86.56 295 LEU A O 1
ATOM 2464 N N . ALA A 1 296 ? -2.072 -4.923 16.054 1.00 87.62 296 ALA A N 1
ATOM 2465 C CA . ALA A 1 296 ? -2.353 -3.845 17.000 1.00 87.62 296 ALA A CA 1
ATOM 2466 C C . ALA A 1 296 ? -3.716 -3.190 16.732 1.00 87.62 296 ALA A C 1
ATOM 2468 O O . ALA A 1 296 ? -4.513 -3.021 17.656 1.00 87.62 296 ALA A O 1
ATOM 2469 N N . VAL A 1 297 ? -4.021 -2.882 15.466 1.00 85.19 297 VAL A N 1
ATOM 2470 C CA . VAL A 1 297 ? -5.305 -2.281 15.074 1.00 85.19 297 VAL A CA 1
ATOM 2471 C C . VAL A 1 297 ? -6.470 -3.243 15.328 1.00 85.19 297 VAL A C 1
ATOM 2473 O O . VAL A 1 297 ? -7.484 -2.847 15.903 1.00 85.19 297 VAL A O 1
ATOM 2476 N N . ARG A 1 298 ? -6.334 -4.525 14.966 1.00 86.31 298 ARG A N 1
ATOM 2477 C CA . ARG A 1 298 ? -7.381 -5.529 15.220 1.00 86.31 298 ARG A CA 1
ATOM 2478 C C . ARG A 1 298 ? -7.597 -5.763 16.712 1.00 86.31 298 ARG A C 1
ATOM 2480 O O . ARG A 1 298 ? -8.743 -5.785 17.149 1.00 86.31 298 ARG A O 1
ATOM 2487 N N . ALA A 1 299 ? -6.526 -5.891 17.493 1.00 89.56 299 ALA A N 1
ATOM 2488 C CA . ALA A 1 299 ? -6.607 -6.043 18.943 1.00 89.56 299 ALA A CA 1
ATOM 2489 C C . ALA A 1 299 ? -7.306 -4.839 19.589 1.00 89.56 299 ALA A C 1
ATOM 2491 O O . ALA A 1 299 ? -8.200 -5.023 20.412 1.00 89.56 299 ALA A O 1
ATOM 2492 N N . TYR A 1 300 ? -6.976 -3.620 19.155 1.00 87.62 300 TYR A N 1
ATOM 2493 C CA . TYR A 1 300 ? -7.659 -2.407 19.598 1.00 87.62 300 TYR A CA 1
ATOM 2494 C C . TYR A 1 300 ? -9.167 -2.465 19.323 1.00 87.62 300 TYR A C 1
ATOM 2496 O O . TYR A 1 300 ? -9.965 -2.244 20.234 1.00 87.62 300 TYR A O 1
ATOM 2504 N N . PHE A 1 301 ? -9.582 -2.820 18.101 1.00 85.94 301 PHE A N 1
ATOM 2505 C CA . PHE A 1 301 ? -11.007 -2.900 17.762 1.00 85.94 301 PHE A CA 1
ATOM 2506 C C . PHE A 1 301 ? -11.749 -4.030 18.477 1.00 85.94 301 PHE A C 1
ATOM 2508 O O . PHE A 1 301 ? -12.925 -3.853 18.794 1.00 85.94 301 PHE A O 1
ATOM 2515 N N . VAL A 1 302 ? -11.081 -5.149 18.770 1.00 89.19 302 VAL A N 1
ATOM 2516 C CA . VAL A 1 302 ? -11.642 -6.237 19.586 1.00 89.19 302 VAL A CA 1
ATOM 2517 C C . VAL A 1 302 ? -11.855 -5.778 21.026 1.00 89.19 302 VAL A C 1
ATOM 2519 O O . VAL A 1 302 ? -12.927 -6.003 21.578 1.00 89.19 302 VAL A O 1
ATOM 2522 N N . ILE A 1 303 ? -10.890 -5.078 21.626 1.00 90.25 303 ILE A N 1
ATOM 2523 C CA . ILE A 1 303 ? -11.047 -4.526 22.980 1.00 90.25 303 ILE A CA 1
ATOM 2524 C C . ILE A 1 303 ? -12.185 -3.491 23.002 1.00 90.25 303 ILE A C 1
ATOM 2526 O O . ILE A 1 303 ? -13.011 -3.510 23.914 1.00 90.25 303 ILE A O 1
ATOM 2530 N N . CYS A 1 304 ? -12.296 -2.654 21.963 1.00 87.56 304 CYS A N 1
ATOM 2531 C CA . CYS A 1 304 ? -13.388 -1.688 21.802 1.00 87.56 304 CYS A CA 1
ATOM 2532 C C . CYS A 1 304 ? -14.782 -2.326 21.702 1.00 87.56 304 CYS A C 1
ATOM 2534 O O . CYS A 1 304 ? -15.753 -1.666 22.070 1.00 87.56 304 CYS A O 1
ATOM 2536 N N . LEU A 1 305 ? -14.909 -3.588 21.263 1.00 87.69 305 LEU A N 1
ATOM 2537 C CA . LEU A 1 305 ? -16.200 -4.294 21.287 1.00 87.69 305 LEU A CA 1
ATOM 2538 C C . LEU A 1 305 ? -16.735 -4.479 22.709 1.00 87.69 305 LEU A C 1
ATOM 2540 O O . LEU A 1 305 ? -17.941 -4.626 22.868 1.00 87.69 305 LEU A O 1
ATOM 2544 N N . VAL A 1 306 ? -15.871 -4.472 23.725 1.00 90.12 306 VAL A N 1
ATOM 2545 C CA . VAL A 1 306 ? -16.259 -4.634 25.133 1.00 90.12 306 VAL A CA 1
ATOM 2546 C C . VAL A 1 306 ? -16.170 -3.305 25.878 1.00 90.12 306 VAL A C 1
ATOM 2548 O O . VAL A 1 306 ? -17.128 -2.900 26.529 1.00 90.12 306 VAL A O 1
ATOM 2551 N N . SER A 1 307 ? -15.055 -2.584 25.752 1.00 87.50 307 SER A N 1
ATOM 2552 C CA . SER A 1 307 ? -14.801 -1.371 26.540 1.00 87.50 307 SER A CA 1
ATOM 2553 C C . SER A 1 307 ? -15.688 -0.184 26.171 1.00 87.50 307 SER A C 1
ATOM 2555 O O . SER A 1 307 ? -16.016 0.634 27.027 1.00 87.50 307 SER A O 1
ATOM 2557 N N . ARG A 1 308 ? -16.097 -0.079 24.900 1.00 84.06 308 ARG A N 1
ATOM 2558 C CA . ARG A 1 308 ? -16.902 1.040 24.383 1.00 84.06 308 ARG A CA 1
ATOM 2559 C C . ARG A 1 308 ? -18.393 0.705 24.283 1.00 84.06 308 ARG A C 1
ATOM 2561 O O . ARG A 1 308 ? -19.118 1.351 23.525 1.00 84.06 308 ARG A O 1
ATOM 2568 N N . GLN A 1 309 ? -18.854 -0.297 25.029 1.00 84.38 309 GLN A N 1
ATOM 2569 C CA . GLN A 1 309 ? -20.272 -0.640 25.131 1.00 84.38 309 GLN A CA 1
ATOM 2570 C C . GLN A 1 309 ? -21.068 0.422 25.899 1.00 84.38 309 GLN A C 1
ATOM 2572 O O . GLN A 1 309 ? -20.526 1.181 26.706 1.00 84.38 309 GLN A O 1
ATOM 2577 N N . TYR A 1 310 ? -22.371 0.496 25.632 1.00 78.88 310 TYR A N 1
ATOM 2578 C CA . TYR A 1 310 ? -23.273 1.399 26.345 1.00 78.88 310 TYR A CA 1
ATOM 2579 C C . TYR A 1 310 ? -23.740 0.760 27.659 1.00 78.88 310 TYR A C 1
ATOM 2581 O O . TYR A 1 310 ? -24.592 -0.126 27.660 1.00 78.88 310 TYR A O 1
ATOM 2589 N N . LEU A 1 311 ? -23.144 1.201 28.770 1.00 79.81 311 LEU A N 1
ATOM 2590 C CA . LEU A 1 311 ? -23.375 0.657 30.112 1.00 79.81 311 LEU A CA 1
ATOM 2591 C C . LEU A 1 311 ? -24.540 1.360 30.830 1.00 79.81 311 LEU A C 1
ATOM 2593 O O . LEU A 1 311 ? -24.687 2.581 30.746 1.00 79.81 311 LEU A O 1
ATOM 2597 N N . LEU A 1 312 ? -25.319 0.591 31.593 1.00 70.94 312 LEU A N 1
ATOM 2598 C CA . LEU A 1 312 ? -26.527 1.016 32.310 1.00 70.94 312 LEU A CA 1
ATOM 2599 C C . LEU A 1 312 ? -26.255 2.004 33.437 1.00 70.94 312 LEU A C 1
ATOM 2601 O O . LEU A 1 312 ? -27.040 2.927 33.652 1.00 70.94 312 LEU A O 1
ATOM 2605 N N . LYS A 1 313 ? -25.120 1.862 34.122 1.00 61.09 313 LYS A N 1
ATOM 2606 C CA . LYS A 1 313 ? -24.738 2.742 35.233 1.00 61.09 313 LYS A CA 1
ATOM 2607 C C . LYS A 1 313 ? -24.602 4.220 34.832 1.00 61.09 313 LYS A C 1
ATOM 2609 O O . LYS A 1 313 ? -24.713 5.093 35.688 1.00 61.09 313 LYS A O 1
ATOM 2614 N N . ASN A 1 314 ? -24.433 4.514 33.538 1.00 55.03 314 ASN A N 1
ATOM 2615 C CA . ASN A 1 314 ? -24.377 5.884 33.019 1.00 55.03 314 ASN A CA 1
ATOM 2616 C C . ASN A 1 314 ? -25.750 6.577 32.919 1.00 55.03 314 ASN A C 1
ATOM 2618 O O . ASN A 1 314 ? -25.777 7.799 32.815 1.00 55.03 314 ASN A O 1
ATOM 2622 N N . GLN A 1 315 ? -26.875 5.849 32.975 1.00 50.56 315 GLN A N 1
ATOM 2623 C CA . GLN A 1 315 ? -28.217 6.444 32.837 1.00 50.56 315 GLN A CA 1
ATOM 2624 C C . GLN A 1 315 ? -28.681 7.228 34.071 1.00 50.56 315 GLN A C 1
ATOM 2626 O O . GLN A 1 315 ? -29.580 8.056 33.974 1.00 50.56 315 GLN A O 1
ATOM 2631 N N . VAL A 1 316 ? -28.061 7.016 35.235 1.00 51.47 316 VAL A N 1
ATOM 2632 C CA . VAL A 1 316 ? -28.449 7.722 36.470 1.00 51.47 316 VAL A CA 1
ATOM 2633 C C . VAL A 1 316 ? -28.014 9.199 36.450 1.00 51.47 316 VAL A C 1
ATOM 2635 O O . VAL A 1 316 ? -28.574 10.001 37.188 1.00 51.47 316 VAL A O 1
ATOM 2638 N N . ASN A 1 317 ? -27.065 9.583 35.584 1.00 50.25 317 ASN A N 1
ATOM 2639 C CA . ASN A 1 317 ? -26.444 10.913 35.612 1.00 50.25 317 ASN A CA 1
ATOM 2640 C C . ASN A 1 317 ? -26.741 11.824 34.407 1.00 50.25 317 ASN A C 1
ATOM 2642 O O . ASN A 1 317 ? -26.306 12.972 34.444 1.00 50.25 317 ASN A O 1
ATOM 2646 N N . ASP A 1 318 ? -27.446 11.388 33.353 1.00 47.31 318 ASP A N 1
ATOM 2647 C CA . ASP A 1 318 ? -27.645 12.255 32.179 1.00 47.31 318 ASP A CA 1
ATOM 2648 C C . ASP A 1 318 ? -28.940 11.944 31.401 1.00 47.31 318 ASP A C 1
ATOM 2650 O O . ASP A 1 318 ? -29.080 10.888 30.788 1.00 47.31 318 ASP A O 1
ATOM 2654 N N . HIS A 1 319 ? -29.894 12.882 31.389 1.00 46.19 319 HIS A N 1
ATOM 2655 C CA . HIS A 1 319 ? -31.218 12.773 30.745 1.00 46.19 319 HIS A CA 1
ATOM 2656 C C . HIS A 1 319 ? -31.180 12.874 29.199 1.00 46.19 319 HIS A C 1
ATOM 2658 O O . HIS A 1 319 ? -32.085 13.425 28.571 1.00 46.19 319 HIS A O 1
ATOM 2664 N N . SER A 1 320 ? -30.148 12.337 28.544 1.00 50.69 320 SER A N 1
ATOM 2665 C CA . SER A 1 320 ? -30.000 12.372 27.081 1.00 50.69 320 SER A CA 1
ATOM 2666 C C . SER A 1 320 ? -29.592 11.001 26.505 1.00 50.69 320 SER A C 1
ATOM 2668 O O . SER A 1 320 ? -28.557 10.801 25.859 1.00 50.69 320 SER A O 1
ATOM 2670 N N . ASP A 1 321 ? -30.454 10.012 26.757 1.00 54.31 321 ASP A N 1
ATOM 2671 C CA . ASP A 1 321 ? -30.201 8.580 26.533 1.00 54.31 321 ASP A CA 1
ATOM 2672 C C . ASP A 1 321 ? -29.978 8.167 25.069 1.00 54.31 321 ASP A C 1
ATOM 2674 O O . ASP A 1 321 ? -29.178 7.277 24.789 1.00 54.31 321 ASP A O 1
ATOM 2678 N N . VAL A 1 322 ? -30.634 8.821 24.107 1.00 53.22 322 VAL A N 1
ATOM 2679 C CA . VAL A 1 322 ? -30.553 8.424 22.685 1.00 53.22 322 VAL A CA 1
ATOM 2680 C C . VAL A 1 322 ? -29.410 9.138 21.957 1.00 53.22 322 VAL A C 1
ATOM 2682 O O . VAL A 1 322 ? -28.710 8.538 21.137 1.00 53.22 322 VAL A O 1
ATOM 2685 N N . SER A 1 323 ? -29.161 10.407 22.286 1.00 49.47 323 SER A N 1
ATOM 2686 C CA . SER A 1 323 ? -28.060 11.198 21.724 1.00 49.47 323 SER A CA 1
ATOM 2687 C C . SER A 1 323 ? -26.696 10.648 22.132 1.00 49.47 323 SER A C 1
ATOM 2689 O O . SER A 1 323 ? -25.789 10.596 21.305 1.00 49.47 323 SER A O 1
ATOM 2691 N N . SER A 1 324 ? -26.545 10.174 23.369 1.00 54.91 324 SER A N 1
ATOM 2692 C CA . SER A 1 324 ? -25.275 9.632 23.869 1.00 54.91 324 SER A CA 1
ATOM 2693 C C . SER A 1 324 ? -24.862 8.312 23.193 1.00 54.91 324 SER A C 1
ATOM 2695 O O . SER A 1 324 ? -23.663 8.071 23.010 1.00 54.91 324 SER A O 1
ATOM 2697 N N . LEU A 1 325 ? -25.830 7.494 22.763 1.00 56.28 325 LEU A N 1
ATOM 2698 C CA . LEU A 1 325 ? -25.604 6.270 21.986 1.00 56.28 325 LEU A CA 1
ATOM 2699 C C . LEU A 1 325 ? -25.183 6.594 20.542 1.00 56.28 325 LEU A C 1
ATOM 2701 O O . LEU A 1 325 ? -24.174 6.081 20.054 1.00 56.28 325 LEU A O 1
ATOM 2705 N N . LEU A 1 326 ? -25.916 7.500 19.885 1.00 55.56 326 LEU A N 1
ATOM 2706 C CA . LEU A 1 326 ? -25.630 7.963 18.522 1.00 55.56 326 LEU A CA 1
ATOM 2707 C C . LEU A 1 326 ? -24.267 8.661 18.426 1.00 55.56 326 LEU A C 1
ATOM 2709 O O . LEU A 1 326 ? -23.514 8.408 17.490 1.00 55.56 326 LEU A O 1
ATOM 2713 N N . ILE A 1 327 ? -23.905 9.482 19.414 1.00 57.41 327 ILE A N 1
ATOM 2714 C CA . ILE A 1 327 ? -22.612 10.180 19.457 1.00 57.41 327 ILE A CA 1
ATOM 2715 C C . ILE A 1 327 ? -21.449 9.189 19.625 1.00 57.41 327 ILE A C 1
ATOM 2717 O O . ILE A 1 327 ? -20.437 9.324 18.935 1.00 57.41 327 ILE A O 1
ATOM 2721 N N . ARG A 1 328 ? -21.580 8.155 20.473 1.00 60.62 328 ARG A N 1
ATOM 2722 C CA . ARG A 1 328 ? -20.541 7.110 20.612 1.00 60.62 328 ARG A CA 1
ATOM 2723 C C . ARG A 1 328 ? -20.419 6.255 19.357 1.00 60.62 328 ARG A C 1
ATOM 2725 O O . ARG A 1 328 ? -19.301 5.994 18.920 1.00 60.62 328 ARG A O 1
ATOM 2732 N N . TYR A 1 329 ? -21.540 5.888 18.743 1.00 60.97 329 TYR A N 1
ATOM 2733 C CA . TYR A 1 329 ? -21.561 5.183 17.462 1.00 60.97 329 TYR A CA 1
ATOM 2734 C C . TYR A 1 329 ? -20.859 5.990 16.361 1.00 60.97 329 TYR A C 1
ATOM 2736 O O . TYR A 1 329 ? -19.996 5.462 15.661 1.00 60.97 329 TYR A O 1
ATOM 2744 N N . LEU A 1 330 ? -21.176 7.283 16.240 1.00 58.34 330 LEU A N 1
ATOM 2745 C CA . LEU A 1 330 ? -20.568 8.177 15.251 1.00 58.34 330 LEU A CA 1
ATOM 2746 C C . LEU A 1 330 ? -19.072 8.381 15.505 1.00 58.34 330 LEU A C 1
ATOM 2748 O O . LEU A 1 330 ? -18.296 8.381 14.553 1.00 58.34 330 LEU A O 1
ATOM 2752 N N . PHE A 1 331 ? -18.651 8.492 16.767 1.00 61.41 331 PHE A N 1
ATOM 2753 C CA . PHE A 1 331 ? -17.239 8.620 17.123 1.00 61.41 331 PHE A CA 1
ATOM 2754 C C . PHE A 1 331 ? -16.445 7.352 16.792 1.00 61.41 331 PHE A C 1
ATOM 2756 O O . PHE A 1 331 ? -15.358 7.439 16.225 1.00 61.41 331 PHE A O 1
ATOM 2763 N N . ILE A 1 332 ? -16.999 6.169 17.077 1.00 61.88 332 ILE A N 1
ATOM 2764 C CA . ILE A 1 332 ? -16.336 4.899 16.762 1.00 61.88 332 ILE A CA 1
ATOM 2765 C C . ILE A 1 332 ? -16.335 4.644 15.255 1.00 61.88 332 ILE A C 1
ATOM 2767 O O . ILE A 1 332 ? -15.317 4.216 14.727 1.00 61.88 332 ILE A O 1
ATOM 2771 N N . CYS A 1 333 ? -17.409 4.983 14.538 1.00 58.94 333 CYS A N 1
ATOM 2772 C CA . CYS A 1 333 ? -17.420 4.929 13.076 1.00 58.94 333 CYS A CA 1
ATOM 2773 C C . CYS A 1 333 ? -16.390 5.892 12.478 1.00 58.94 333 CYS A C 1
ATOM 2775 O O . CYS A 1 333 ? -15.669 5.509 11.566 1.00 58.94 333 CYS A O 1
ATOM 2777 N N . HIS A 1 334 ? -16.263 7.113 13.003 1.00 60.75 334 HIS A N 1
ATOM 2778 C CA . HIS A 1 334 ? -15.245 8.063 12.554 1.00 60.75 334 HIS A CA 1
ATOM 2779 C C . HIS A 1 334 ? -13.826 7.554 12.836 1.00 60.75 334 HIS A C 1
ATOM 2781 O O . HIS A 1 334 ? -12.967 7.618 11.961 1.00 60.75 334 HIS A O 1
ATOM 2787 N N . LEU A 1 335 ? -13.592 6.975 14.015 1.00 60.78 335 LEU A N 1
ATOM 2788 C CA . LEU A 1 335 ? -12.316 6.370 14.395 1.00 60.78 335 LEU A CA 1
ATOM 2789 C C . LEU A 1 335 ? -11.994 5.120 13.556 1.00 60.78 335 LEU A C 1
ATOM 2791 O O . LEU A 1 335 ? -10.849 4.928 13.156 1.00 60.78 335 LEU A O 1
ATOM 2795 N N . PHE A 1 336 ? -13.000 4.304 13.235 1.00 63.03 336 PHE A N 1
ATOM 2796 C CA . PHE A 1 336 ? -12.886 3.145 12.349 1.00 63.03 336 PHE A CA 1
ATOM 2797 C C . PHE A 1 336 ? -12.566 3.578 10.919 1.00 63.03 336 PHE A C 1
ATOM 2799 O O . PHE A 1 336 ? -11.637 3.056 10.317 1.00 63.03 336 PHE A O 1
ATOM 2806 N N . LEU A 1 337 ? -13.265 4.586 10.396 1.00 60.94 337 LEU A N 1
ATOM 2807 C CA . LEU A 1 337 ? -12.996 5.166 9.079 1.00 60.94 337 LEU A CA 1
ATOM 2808 C C . LEU A 1 337 ? -11.606 5.802 9.010 1.00 60.94 337 LEU A C 1
ATOM 2810 O O . LEU A 1 337 ? -10.921 5.646 8.004 1.00 60.94 337 LEU A O 1
ATOM 2814 N N . TYR A 1 338 ? -11.178 6.479 10.077 1.00 63.28 338 TYR A N 1
ATOM 2815 C CA . TYR A 1 338 ? -9.860 7.096 10.160 1.00 63.28 338 TYR A CA 1
ATOM 2816 C C . TYR A 1 338 ? -8.750 6.041 10.183 1.00 63.28 338 TYR A C 1
ATOM 2818 O O . TYR A 1 338 ? -7.852 6.101 9.354 1.00 63.28 338 TYR A O 1
ATOM 2826 N N . LEU A 1 339 ? -8.833 5.044 11.072 1.00 59.69 339 LEU A N 1
ATOM 2827 C CA . LEU A 1 339 ? -7.782 4.035 11.259 1.00 59.69 339 LEU A CA 1
ATOM 2828 C C . LEU A 1 339 ? -7.774 2.963 10.163 1.00 59.69 339 LEU A C 1
ATOM 2830 O O . LEU A 1 339 ? -6.709 2.539 9.715 1.00 59.69 339 LEU A O 1
ATOM 2834 N N . MET A 1 340 ? -8.946 2.514 9.713 1.00 58.62 340 MET A N 1
ATOM 2835 C CA . MET A 1 340 ? -9.042 1.507 8.655 1.00 58.62 340 MET A CA 1
ATOM 2836 C C . MET A 1 340 ? -8.911 2.137 7.271 1.00 58.62 340 MET A C 1
ATOM 2838 O O . MET A 1 340 ? -8.340 1.509 6.387 1.00 58.62 340 MET A O 1
ATOM 2842 N N . GLY A 1 341 ? -9.326 3.393 7.071 1.00 58.06 341 GLY A N 1
ATOM 2843 C CA . GLY A 1 341 ? -9.138 4.097 5.793 1.00 58.06 341 GLY A CA 1
ATOM 2844 C C . GLY A 1 341 ? -7.674 4.265 5.450 1.00 58.06 341 GLY A C 1
ATOM 2845 O O . GLY A 1 341 ? -7.251 3.919 4.351 1.00 58.06 341 GLY A O 1
ATOM 2846 N N . THR A 1 342 ? -6.873 4.645 6.439 1.00 57.19 342 THR A N 1
ATOM 2847 C CA . THR A 1 342 ? -5.416 4.703 6.308 1.00 57.19 342 THR A CA 1
ATOM 2848 C C . THR A 1 342 ? -4.757 3.345 6.061 1.00 57.19 342 THR A C 1
ATOM 2850 O O . THR A 1 342 ? -3.657 3.314 5.523 1.00 57.19 342 THR A O 1
ATOM 2853 N N . MET A 1 343 ? -5.386 2.224 6.438 1.00 54.84 343 MET A N 1
ATOM 2854 C CA . MET A 1 343 ? -4.815 0.884 6.238 1.00 54.84 343 MET A CA 1
ATOM 2855 C C . MET A 1 343 ? -5.274 0.202 4.948 1.00 54.84 343 MET A C 1
ATOM 2857 O O . MET A 1 343 ? -4.484 -0.485 4.303 1.00 54.84 343 MET A O 1
ATOM 2861 N N . ILE A 1 344 ? -6.542 0.354 4.569 1.00 50.66 344 ILE A N 1
ATOM 2862 C CA . ILE A 1 344 ? -7.145 -0.418 3.479 1.00 50.66 344 ILE A CA 1
ATOM 2863 C C . ILE A 1 344 ? -6.852 0.205 2.108 1.00 50.66 344 ILE A C 1
ATOM 2865 O O . ILE A 1 344 ? -6.654 -0.546 1.147 1.00 50.66 344 ILE A O 1
ATOM 2869 N N . ASP A 1 345 ? -6.698 1.531 2.007 1.00 44.69 345 ASP A N 1
ATOM 2870 C CA . ASP A 1 345 ? -6.212 2.154 0.765 1.00 44.69 345 ASP A CA 1
ATOM 2871 C C . ASP A 1 345 ? -4.822 1.612 0.357 1.00 44.69 345 ASP A C 1
ATOM 2873 O O . ASP A 1 345 ? -4.462 1.654 -0.816 1.00 44.69 345 ASP A O 1
ATOM 2877 N N . LEU A 1 346 ? -4.077 0.995 1.286 1.00 45.03 346 LEU A N 1
ATOM 2878 C CA . LEU A 1 346 ? -2.789 0.334 1.039 1.00 45.03 346 LEU A CA 1
ATOM 2879 C C . LEU A 1 346 ? -2.934 -1.143 0.620 1.00 45.03 346 LEU A C 1
ATOM 2881 O O . LEU A 1 346 ? -2.063 -1.670 -0.071 1.00 45.03 346 LEU A O 1
ATOM 2885 N N . TYR A 1 347 ? -4.030 -1.821 0.988 1.00 40.84 347 TYR A N 1
ATOM 2886 C CA . TYR A 1 347 ? -4.276 -3.230 0.635 1.00 40.84 347 TYR A CA 1
ATOM 2887 C C . TYR A 1 347 ? -4.693 -3.390 -0.835 1.00 40.84 347 TYR A C 1
ATOM 2889 O O . TYR A 1 347 ? -4.315 -4.360 -1.494 1.00 40.84 347 TYR A O 1
ATOM 2897 N N . ILE A 1 348 ? -5.399 -2.391 -1.383 1.00 40.34 348 ILE A N 1
ATOM 2898 C CA . ILE A 1 348 ? -5.778 -2.326 -2.806 1.00 40.34 348 ILE A CA 1
ATOM 2899 C C . ILE A 1 348 ? -4.545 -2.271 -3.724 1.00 40.34 348 ILE A C 1
ATOM 2901 O O . ILE A 1 348 ? -4.617 -2.705 -4.869 1.00 40.34 348 ILE A O 1
ATOM 2905 N N . TRP A 1 349 ? -3.395 -1.809 -3.228 1.00 42.97 349 TRP A N 1
ATOM 2906 C CA . TRP A 1 349 ? -2.161 -1.705 -4.015 1.00 42.97 349 TRP A CA 1
ATOM 2907 C C . TRP A 1 349 ? -1.401 -3.026 -4.199 1.00 42.97 349 TRP A C 1
ATOM 2909 O O . TRP A 1 349 ? -0.424 -3.061 -4.945 1.00 42.97 349 TRP A O 1
ATOM 2919 N N . ARG A 1 350 ? -1.855 -4.123 -3.576 1.00 32.12 350 ARG A N 1
ATOM 2920 C CA . ARG A 1 350 ? -1.313 -5.479 -3.788 1.00 32.12 350 ARG A CA 1
ATOM 2921 C C . ARG A 1 350 ? -2.057 -6.286 -4.872 1.00 32.12 350 ARG A C 1
ATOM 2923 O O . ARG A 1 350 ? -1.767 -7.469 -5.029 1.00 32.12 350 ARG A O 1
ATOM 2930 N N . CYS A 1 351 ? -3.000 -5.680 -5.607 1.00 28.30 351 CYS A N 1
ATOM 2931 C CA . CYS A 1 351 ? -3.786 -6.285 -6.704 1.00 28.30 351 CYS A CA 1
ATOM 2932 C C . CYS A 1 351 ? -3.849 -5.368 -7.941 1.00 28.30 351 CYS A C 1
ATOM 2934 O O . CYS A 1 351 ? -3.961 -5.875 -9.085 1.00 28.30 351 CYS A O 1
#

InterPro domains:
  IPR000615 Bestrophin [PTHR10736] (186-331)
  IPR021134 Bestrophin-like [PF01062] (1-59)
  IPR021134 Bestrophin-like [PF01062] (82-187)
  IPR021134 Bestrophin-like [PF01062] (188-342)